Protein AF-A0A9D1M537-F1 (afdb_monomer)

Foldseek 3Di:
DDDDDDDDPDDPVPDPPPPQFDWDWADDPPAQKTWIDGPPPLFIFMDRNVVRHTLGDRAFNDWDDDPLAWIWGHDPQAIFIAGNNNDTLGPHFNDWDDDVQWIWTHHVQKIWIQGNVVSAIAMDRFPAWDQDPLRWIWTADPQFIFIAGNNRHTLGDRQFNDWDDPPWKIKTANALPQWDWDADPVVRDIDTARPWIFIAGSSNHTPDTDGRVRSCVVRVVPD

Nearest PDB structures (foldseek):
  3s94-assembly2_B  TM=2.790E-01  e=1.877E-04  Homo sapiens
  2j04-assembly2_C  TM=2.996E-01  e=5.774E-03  Saccharomyces cerevisiae
  8ffz-assembly1_F  TM=3.525E-01  e=4.186E-02  Saccharomyces cerevisiae S288C
  9jom-assembly1_A  TM=7.487E-01  e=1.873E+00  Wenyingzhuangia fucanilytica
  6u9e-assembly1_B  TM=2.487E-01  e=3.201E-01  Francisella tularensis subsp. novicida

Solvent-accessible surface area (backbone atoms only — not comparable to full-atom values): 12795 Å² total; per-residue (Å²): 137,83,87,83,90,79,86,75,101,66,84,88,81,76,68,86,66,78,82,62,74,52,77,47,76,50,70,46,86,99,59,58,38,22,42,34,29,45,61,92,65,70,28,32,17,31,27,33,69,81,84,66,45,78,35,40,68,67,71,19,65,42,75,48,79,44,98,89,50,34,34,40,37,26,48,99,79,24,32,26,33,25,41,75,82,40,48,72,78,38,69,68,16,75,42,73,46,85,54,94,65,31,33,42,37,34,48,88,73,33,41,33,39,38,31,63,88,78,71,25,68,34,71,48,71,48,87,36,80,45,76,46,97,87,67,32,35,41,34,25,46,98,76,14,28,25,28,25,41,67,76,53,48,78,36,36,67,60,66,17,57,40,70,42,78,75,90,69,35,36,44,36,21,46,33,86,78,46,67,44,78,46,75,39,84,89,80,74,43,81,45,61,26,51,50,62,29,37,34,20,40,87,77,38,49,79,73,44,75,49,52,29,73,57,45,46,62,62,66,68,70,71,119

InterPro domains:
  IPR032774 WG containing repeat [PF14903] (145-163)

Sequence (223 aa):
MKKFYFLALAALVLSLASCGPKVIEKKFEKTNFATVTVEGSGKYGVKDVVSGREILPQSFDNIGYYYSGFFTAKDNTGVQLFDEAGKCVIPAQEQISAKEGYFEFTKGDTKGFYFIKEKSTVSGVYNKFEIDAAGNISFVKDGKYGVLNKKGEIVIPGEYELILWDGKNYNAAKNKNDKRPYFDAKTKRFNWYLAEAAVFDADGKLVKKLTAPQAKKIFEAKK

pLDDT: mean 87.65, std 15.98, range [36.78, 98.62]

Organism: NCBI:txid2840917

Structure (mmCIF, N/CA/C/O backbone):
data_AF-A0A9D1M537-F1
#
_entry.id   AF-A0A9D1M537-F1
#
loop_
_atom_site.group_PDB
_atom_site.id
_atom_site.type_symbol
_atom_site.label_atom_id
_atom_site.label_alt_id
_atom_site.label_comp_id
_atom_site.label_asym_id
_atom_site.label_entity_id
_atom_site.label_seq_id
_atom_site.pdbx_PDB_ins_code
_atom_site.Cartn_x
_atom_site.Cartn_y
_atom_site.Cartn_z
_atom_site.occupancy
_atom_site.B_iso_or_equiv
_atom_site.auth_seq_id
_atom_site.auth_comp_id
_atom_site.auth_asym_id
_atom_site.auth_atom_id
_atom_site.pdbx_PDB_model_num
ATOM 1 N N . MET A 1 1 ? -46.963 7.992 83.127 1.00 37.56 1 MET A N 1
ATOM 2 C CA . MET A 1 1 ? -45.659 7.305 83.016 1.00 37.56 1 MET A CA 1
ATOM 3 C C . MET A 1 1 ? -45.407 6.950 81.557 1.00 37.56 1 MET A C 1
ATOM 5 O O . MET A 1 1 ? -46.307 6.430 80.923 1.00 37.56 1 MET A O 1
ATOM 9 N N . LYS A 1 2 ? -44.189 7.272 81.097 1.00 36.78 2 LY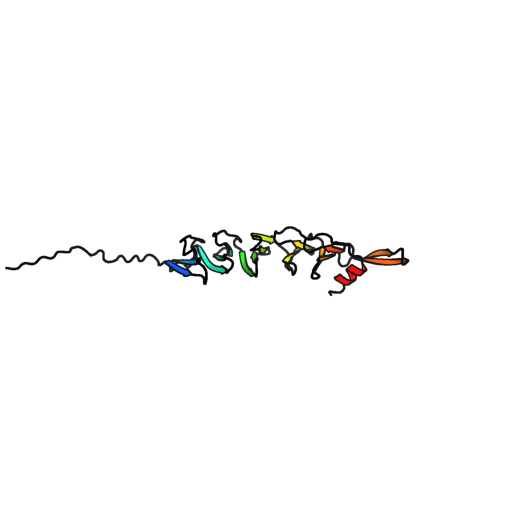S A N 1
ATOM 10 C CA . LYS A 1 2 ? -43.463 6.858 79.877 1.00 36.78 2 LYS A CA 1
ATOM 11 C C . LYS A 1 2 ? -44.047 7.169 78.480 1.00 36.78 2 LYS A C 1
ATOM 13 O O . LYS A 1 2 ? -44.850 6.441 77.918 1.00 36.78 2 LYS A O 1
ATOM 18 N N . LYS A 1 3 ? -43.480 8.254 77.929 1.00 40.50 3 LYS A N 1
ATOM 19 C CA . LYS A 1 3 ? -43.181 8.534 76.512 1.00 40.50 3 LYS A CA 1
ATOM 20 C C . LYS A 1 3 ? -42.476 7.343 75.833 1.00 40.50 3 LYS A C 1
ATOM 22 O O . LYS A 1 3 ? -41.749 6.642 76.527 1.00 40.50 3 LYS A O 1
ATOM 27 N N . PHE A 1 4 ? -42.579 7.208 74.508 1.00 39.66 4 PHE A N 1
ATOM 28 C CA . PHE A 1 4 ? -41.472 7.452 73.558 1.00 39.66 4 PHE A CA 1
ATOM 29 C C . PHE A 1 4 ? -41.922 7.217 72.100 1.00 39.66 4 PHE A C 1
ATOM 31 O O . PHE A 1 4 ? -42.535 6.207 71.778 1.00 39.66 4 PHE A O 1
ATOM 38 N N . TYR A 1 5 ? -41.614 8.198 71.248 1.00 43.06 5 TYR A N 1
ATOM 39 C CA . TYR A 1 5 ? -41.725 8.191 69.787 1.00 43.06 5 TYR A CA 1
ATOM 40 C C . TYR A 1 5 ? -40.613 7.344 69.149 1.00 43.06 5 TYR A C 1
ATOM 42 O O . TYR A 1 5 ? -39.483 7.432 69.612 1.00 43.06 5 TYR A O 1
ATOM 50 N N . PHE A 1 6 ? -40.918 6.667 68.039 1.00 38.59 6 PHE A N 1
ATOM 51 C CA . PHE A 1 6 ? -40.029 6.342 66.903 1.00 38.59 6 PHE A CA 1
ATOM 52 C C . PHE A 1 6 ? -40.991 6.067 65.727 1.00 38.59 6 PHE A C 1
ATOM 54 O O . PHE A 1 6 ? -41.726 5.090 65.770 1.00 38.59 6 PHE A O 1
ATOM 61 N N . LEU A 1 7 ? -41.282 6.963 64.776 1.00 38.84 7 LEU A N 1
ATOM 62 C CA . LEU A 1 7 ? -40.412 7.685 63.840 1.00 38.84 7 LEU A CA 1
ATOM 63 C C . LEU A 1 7 ? -39.457 6.738 63.097 1.00 38.84 7 LEU A C 1
ATOM 65 O O . LEU A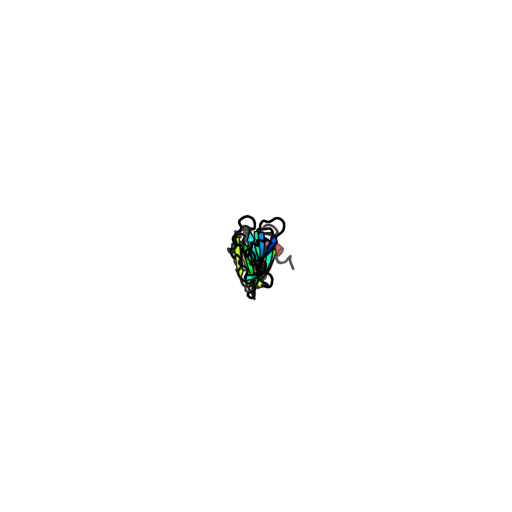 1 7 ? -38.626 6.084 63.714 1.00 38.84 7 LEU A O 1
ATOM 69 N N . ALA A 1 8 ? -39.596 6.750 61.767 1.00 39.69 8 ALA A N 1
ATOM 70 C CA . ALA A 1 8 ? -38.791 6.073 60.749 1.00 39.69 8 ALA A CA 1
ATOM 71 C C . ALA A 1 8 ? -39.113 4.590 60.461 1.00 39.69 8 ALA A C 1
ATOM 73 O O . ALA A 1 8 ? -38.330 3.695 60.749 1.00 39.69 8 ALA A O 1
ATOM 74 N N . LEU A 1 9 ? -40.200 4.355 59.714 1.00 37.34 9 LEU A N 1
ATOM 75 C CA . LEU A 1 9 ? -40.173 3.348 58.642 1.00 37.34 9 LEU A CA 1
ATOM 76 C C . LEU A 1 9 ? -39.856 4.054 57.309 1.00 37.34 9 LEU A C 1
ATOM 78 O O . LEU A 1 9 ? -40.595 3.986 56.334 1.00 37.34 9 LEU A O 1
ATOM 82 N N . ALA A 1 10 ? -38.772 4.824 57.312 1.00 48.94 10 ALA A N 1
ATOM 83 C CA . ALA A 1 10 ? -38.107 5.319 56.120 1.00 48.94 10 ALA A CA 1
ATOM 84 C C . ALA A 1 10 ? -36.690 4.745 56.161 1.00 48.94 10 ALA A C 1
ATOM 86 O O . ALA A 1 10 ? -36.055 4.785 57.210 1.00 48.94 10 ALA A O 1
ATOM 87 N N . ALA A 1 11 ? -36.224 4.240 55.019 1.00 44.78 11 ALA A N 1
ATOM 88 C CA . ALA A 1 11 ? -34.909 3.639 54.789 1.00 44.78 11 ALA A CA 1
ATOM 89 C C . ALA A 1 11 ? -34.757 2.142 55.130 1.00 44.78 11 ALA A C 1
ATOM 91 O O . ALA A 1 11 ? -33.911 1.740 55.919 1.00 44.78 11 ALA A O 1
ATOM 92 N N . LEU A 1 12 ? -35.470 1.292 54.386 1.00 42.72 12 LEU A N 1
ATOM 93 C CA . LEU A 1 12 ? -34.850 0.065 53.870 1.00 42.72 12 LEU A CA 1
ATOM 94 C C . LEU A 1 12 ? -35.028 -0.019 52.348 1.00 42.72 12 LEU A C 1
ATOM 96 O O . LEU A 1 12 ? -35.508 -0.998 51.796 1.00 42.72 12 LEU A O 1
ATOM 100 N N . VAL A 1 13 ? -34.624 1.052 51.668 1.00 46.22 13 VAL A N 1
ATOM 101 C CA . VAL A 1 13 ? -34.114 0.970 50.293 1.00 46.22 13 VAL A CA 1
ATOM 102 C C . VAL A 1 13 ? -32.613 1.239 50.392 1.00 46.22 13 VAL A C 1
ATOM 104 O O . VAL A 1 13 ? -32.100 2.254 49.934 1.00 46.22 13 VAL A O 1
ATOM 107 N N . LEU A 1 14 ? -31.911 0.378 51.130 1.00 43.75 14 LEU A N 1
ATOM 108 C CA . LEU A 1 14 ? -30.455 0.385 51.194 1.00 43.75 14 LEU A CA 1
ATOM 109 C C . LEU A 1 14 ? -29.947 -0.525 50.083 1.00 43.75 14 LEU A C 1
ATOM 111 O O . LEU A 1 14 ? -29.974 -1.747 50.177 1.00 43.75 14 LEU A O 1
ATOM 115 N N . SER A 1 15 ? -29.547 0.146 49.006 1.00 48.97 15 SER A N 1
ATOM 116 C CA . SER A 1 15 ? -28.640 -0.327 47.971 1.00 48.97 15 SER A CA 1
ATOM 117 C C . SER A 1 15 ? -28.965 -1.697 47.366 1.00 48.97 15 SER A C 1
ATOM 119 O O . SER A 1 15 ? -28.256 -2.677 47.591 1.00 48.97 15 SER A O 1
ATOM 121 N N . LEU A 1 16 ? -29.874 -1.707 46.390 1.00 46.00 16 LEU A N 1
ATOM 122 C CA . LEU A 1 16 ? -29.490 -2.354 45.136 1.00 46.00 16 LEU A CA 1
ATOM 123 C C . LEU A 1 16 ? -28.361 -1.494 44.563 1.00 46.00 16 LEU A C 1
ATOM 125 O O . LEU A 1 16 ? -28.582 -0.611 43.737 1.00 46.00 16 LEU A O 1
ATOM 129 N N . ALA A 1 17 ? -27.147 -1.682 45.091 1.00 54.81 17 ALA A N 1
ATOM 130 C CA . ALA A 1 17 ? -25.956 -1.296 44.366 1.00 54.81 17 ALA A CA 1
ATOM 131 C C . ALA A 1 17 ? -26.140 -1.936 42.997 1.00 54.81 17 ALA A C 1
ATOM 133 O O . ALA A 1 17 ? -26.326 -3.149 42.910 1.00 54.81 17 ALA A O 1
ATOM 134 N N . SER A 1 18 ? -26.235 -1.098 41.971 1.00 56.56 18 SER A N 1
ATOM 135 C CA . SER A 1 18 ? -26.342 -1.506 40.582 1.00 56.56 18 SER A CA 1
ATOM 136 C C . SER A 1 18 ? -25.201 -2.486 40.289 1.00 56.56 18 SER A C 1
ATOM 138 O O . SER A 1 18 ? -24.122 -2.074 39.876 1.00 56.56 18 SER A O 1
ATOM 140 N N . CYS A 1 19 ? -25.433 -3.785 40.495 1.00 61.97 19 CYS A N 1
ATOM 141 C CA . CYS A 1 19 ? -24.567 -4.884 40.067 1.00 61.97 19 CYS A CA 1
ATOM 142 C C . CYS A 1 19 ? -24.721 -5.112 38.556 1.00 61.97 19 CYS A C 1
ATOM 144 O O . CYS A 1 19 ? -24.633 -6.235 38.069 1.00 61.97 19 CYS A O 1
ATOM 146 N N . GLY A 1 20 ? -24.997 -4.038 37.810 1.00 71.12 20 GLY A N 1
ATOM 147 C CA . GLY A 1 20 ? -24.803 -4.031 36.377 1.00 71.12 20 GLY A CA 1
ATOM 148 C C . GLY A 1 20 ? -23.309 -4.181 36.092 1.00 71.12 20 GLY A C 1
ATOM 149 O O . GLY A 1 20 ? -22.485 -3.680 36.864 1.00 71.12 20 GLY A O 1
ATOM 150 N N . PRO A 1 21 ? -22.943 -4.889 35.018 1.00 79.88 21 PRO A N 1
ATOM 151 C CA . PRO A 1 21 ? -21.546 -5.108 34.696 1.00 79.88 21 PRO A CA 1
ATOM 152 C C . PRO A 1 21 ? -20.841 -3.764 34.463 1.00 79.88 21 PRO A C 1
ATOM 154 O O . PRO A 1 21 ? -21.376 -2.854 33.823 1.00 79.88 21 PRO A O 1
ATOM 157 N N . LYS A 1 22 ? -19.645 -3.622 35.039 1.00 91.31 22 LYS A N 1
ATOM 158 C CA . LYS A 1 22 ? -18.889 -2.369 35.044 1.00 91.31 22 LYS A CA 1
ATOM 159 C C . LYS A 1 22 ? -18.357 -2.056 33.647 1.00 91.31 22 LYS A C 1
ATOM 161 O O . LYS A 1 22 ? -17.750 -2.909 33.005 1.00 91.31 22 LYS A O 1
ATOM 166 N N . VAL A 1 23 ? -18.519 -0.812 33.200 1.00 92.88 23 VAL A N 1
ATOM 167 C CA . VAL A 1 23 ? -17.846 -0.313 31.992 1.00 92.88 23 VAL A CA 1
ATOM 168 C C . VAL A 1 23 ? -16.428 0.120 32.355 1.00 92.88 23 VAL A C 1
ATOM 170 O O . VAL A 1 23 ? -16.214 0.870 33.309 1.00 92.88 23 VAL A O 1
ATOM 173 N N . ILE A 1 24 ? -15.454 -0.373 31.600 1.00 95.25 24 ILE A N 1
ATOM 174 C CA . ILE A 1 24 ? -14.034 -0.078 31.747 1.00 95.25 24 ILE A CA 1
ATOM 175 C C . ILE A 1 24 ? -13.590 0.721 30.527 1.00 95.25 24 ILE A C 1
ATOM 177 O O . ILE A 1 24 ? -13.835 0.334 29.384 1.00 95.25 24 ILE A O 1
ATOM 181 N N . GLU A 1 25 ? -12.898 1.827 30.782 1.00 95.88 25 GLU A N 1
ATOM 182 C CA . GLU A 1 25 ? -12.372 2.713 29.752 1.00 95.88 25 GLU A CA 1
ATOM 183 C C . GLU A 1 25 ? -10.860 2.817 29.886 1.00 95.88 25 GLU A C 1
ATOM 185 O O . GLU A 1 25 ? -10.339 3.131 30.959 1.00 95.88 25 GLU A O 1
ATOM 190 N N . LYS A 1 26 ? -10.143 2.571 28.788 1.00 96.12 26 LYS A N 1
ATOM 191 C CA . LYS A 1 26 ? -8.686 2.717 28.745 1.00 96.12 26 LYS A CA 1
ATOM 192 C C . LYS A 1 26 ? -8.294 3.631 27.598 1.00 96.12 26 LYS A C 1
ATOM 194 O O . LYS A 1 26 ? -8.423 3.272 26.427 1.00 96.12 26 LYS A O 1
ATOM 199 N N . LYS A 1 27 ? -7.819 4.817 27.971 1.00 96.19 27 LYS A N 1
ATOM 200 C CA . LYS A 1 27 ? -7.407 5.888 27.066 1.00 96.19 27 LYS A CA 1
ATOM 201 C C . LYS A 1 27 ? -6.135 5.514 26.303 1.00 96.19 27 LYS A C 1
ATOM 203 O O . LYS A 1 27 ? -5.190 4.997 26.900 1.00 96.19 27 LYS A O 1
ATOM 208 N N . PHE A 1 28 ? -6.102 5.806 25.006 1.00 94.75 28 PHE A N 1
ATOM 209 C CA . PHE A 1 28 ? -4.875 5.744 24.216 1.00 94.75 28 PHE A CA 1
ATOM 210 C C . PHE A 1 28 ? -4.008 6.970 24.515 1.00 94.75 28 PHE A C 1
ATOM 212 O O . PHE A 1 28 ? -4.508 8.099 24.586 1.00 94.75 28 PHE A O 1
ATOM 219 N N . GLU A 1 29 ? -2.705 6.755 24.694 1.00 92.31 29 GLU A N 1
ATOM 220 C CA . GLU A 1 29 ? -1.766 7.819 25.046 1.00 92.31 29 GLU A CA 1
ATOM 221 C C . GLU A 1 29 ? -1.826 8.985 24.055 1.00 92.31 29 GLU A C 1
ATOM 223 O O . GLU A 1 29 ? -1.818 8.785 22.844 1.00 92.31 29 GLU A O 1
ATOM 228 N N . LYS A 1 30 ? -1.852 10.216 24.582 1.00 90.75 30 LYS A N 1
ATOM 229 C CA . LYS A 1 30 ? -1.822 11.466 23.797 1.00 90.75 30 LYS A CA 1
ATOM 230 C C . LYS A 1 30 ? -2.979 11.638 22.793 1.00 90.75 30 LYS A C 1
ATOM 232 O O . LYS A 1 30 ? -2.835 12.376 21.826 1.00 90.75 30 LYS A O 1
ATOM 237 N N . THR A 1 31 ? -4.134 11.014 23.030 1.00 93.50 31 THR A N 1
ATOM 238 C CA . THR A 1 31 ? -5.350 11.201 22.210 1.00 93.50 31 THR A CA 1
ATOM 239 C C . THR A 1 31 ? -6.572 11.519 23.068 1.00 93.50 31 THR A C 1
ATOM 241 O O . THR A 1 31 ? -6.474 11.515 24.291 1.00 93.50 31 THR A O 1
ATOM 244 N N . ASN A 1 32 ? -7.736 11.736 22.450 1.00 94.81 32 ASN A N 1
ATOM 245 C CA . ASN A 1 32 ? -9.035 11.735 23.137 1.00 94.81 32 ASN A CA 1
ATOM 246 C C . ASN A 1 32 ? -9.762 10.386 23.036 1.00 94.81 32 ASN A C 1
ATOM 248 O O . ASN A 1 32 ? -10.878 10.248 23.526 1.00 94.81 32 ASN A O 1
ATOM 252 N N . PHE A 1 33 ? -9.150 9.378 22.424 1.00 96.88 33 PHE A N 1
ATOM 253 C CA . PHE A 1 33 ? -9.791 8.092 22.205 1.00 96.88 33 PHE A CA 1
ATOM 254 C C . PHE A 1 33 ? -9.521 7.139 23.366 1.00 96.88 33 PHE A C 1
ATOM 256 O O . PHE A 1 33 ? -8.432 7.120 23.949 1.00 96.88 33 PHE A O 1
ATOM 263 N N . ALA A 1 34 ? -10.509 6.315 23.688 1.00 97.12 34 ALA A N 1
ATOM 264 C CA . ALA A 1 34 ? -10.366 5.223 24.637 1.00 97.12 34 ALA A CA 1
ATOM 265 C C . ALA A 1 34 ? -11.015 3.958 24.092 1.00 97.12 34 ALA A C 1
ATOM 267 O O . ALA A 1 34 ? -12.076 4.014 23.467 1.00 97.12 34 ALA A O 1
ATOM 268 N N . THR A 1 35 ? -10.398 2.815 24.387 1.00 97.44 35 THR A N 1
ATOM 269 C CA . THR A 1 35 ? -11.120 1.542 24.333 1.00 97.44 35 THR A CA 1
ATOM 270 C C . THR A 1 35 ? -12.198 1.531 25.411 1.00 97.44 35 THR A C 1
ATOM 272 O O . THR A 1 35 ? -11.967 2.015 26.522 1.00 97.44 35 THR A O 1
ATOM 275 N N . VAL A 1 36 ? -13.359 0.979 25.075 1.00 97.12 36 VAL A N 1
ATOM 276 C CA . VAL A 1 36 ? -14.494 0.770 25.979 1.00 97.12 36 VAL A CA 1
ATOM 277 C C . VAL A 1 36 ? -14.796 -0.718 26.003 1.00 97.12 36 VAL A C 1
ATOM 279 O O . VAL A 1 36 ? -14.872 -1.339 24.944 1.00 97.12 36 VAL A O 1
ATOM 282 N N . THR A 1 37 ? -14.956 -1.295 27.187 1.00 96.50 37 THR A N 1
ATOM 283 C CA . THR A 1 37 ? -15.363 -2.693 27.347 1.00 96.50 37 THR A CA 1
ATOM 284 C C . THR A 1 37 ? -16.275 -2.842 28.554 1.00 96.50 37 THR A C 1
ATOM 286 O O . THR A 1 37 ? -16.106 -2.152 29.560 1.00 96.50 37 THR A O 1
ATOM 289 N N . VAL A 1 38 ? -17.235 -3.755 28.472 1.00 94.75 38 VAL A N 1
ATOM 290 C CA . VAL A 1 38 ? -18.003 -4.212 29.631 1.00 94.75 38 VAL A CA 1
ATOM 291 C C . VAL A 1 38 ? -17.240 -5.360 30.288 1.00 94.75 38 VAL A C 1
ATOM 293 O O . VAL A 1 38 ? -16.843 -6.312 29.611 1.00 94.75 38 VAL A O 1
ATOM 296 N N . GLU A 1 39 ? -17.037 -5.281 31.601 1.00 91.56 39 GLU A N 1
ATOM 297 C CA . GLU A 1 39 ? -16.369 -6.314 32.391 1.00 91.56 39 GLU A CA 1
ATOM 298 C C . GLU A 1 39 ? -16.970 -7.702 32.113 1.00 91.56 39 GLU A C 1
ATOM 300 O O . GLU A 1 39 ? -18.184 -7.894 32.153 1.00 91.56 39 GLU A O 1
ATOM 305 N N . GLY A 1 40 ? -16.110 -8.666 31.771 1.00 90.06 40 GLY A N 1
ATOM 306 C CA . GLY A 1 40 ? -16.508 -10.036 31.435 1.00 90.06 40 GLY A CA 1
ATOM 307 C C . GLY A 1 40 ? -17.035 -10.252 30.008 1.00 90.06 40 GLY A C 1
ATOM 308 O O . GLY A 1 40 ? -17.196 -11.402 29.613 1.00 90.06 40 GLY A O 1
ATOM 309 N N . SER A 1 41 ? -17.255 -9.202 29.206 1.00 93.56 41 SER A N 1
ATOM 310 C CA . SER A 1 41 ? -17.762 -9.359 27.828 1.00 93.56 41 SER A CA 1
ATOM 311 C C . SER A 1 41 ? -16.736 -9.952 26.858 1.00 93.56 41 SER A C 1
ATOM 313 O O . SER A 1 41 ? -17.111 -10.602 25.885 1.00 93.56 41 SER A O 1
ATOM 315 N N . GLY A 1 42 ? -15.445 -9.681 27.085 1.00 93.56 42 GLY A N 1
ATOM 316 C CA . GLY A 1 42 ? -14.375 -9.987 26.131 1.00 93.56 42 GLY A CA 1
ATOM 317 C C . GLY A 1 42 ? -14.443 -9.172 24.834 1.00 93.56 42 GLY A C 1
ATOM 318 O O . GLY A 1 42 ? -13.705 -9.471 23.900 1.00 93.56 42 GLY A O 1
ATOM 319 N N . LYS A 1 43 ? -15.319 -8.160 24.762 1.00 97.69 43 LYS A N 1
ATOM 320 C CA . LYS A 1 43 ? -15.519 -7.317 23.582 1.00 97.69 43 LYS A CA 1
ATOM 321 C C . LYS A 1 43 ? -15.136 -5.873 23.868 1.00 97.69 43 LYS A C 1
ATOM 323 O O . LYS A 1 43 ? -15.339 -5.357 24.966 1.00 97.69 43 LYS A O 1
ATOM 328 N N . TYR A 1 44 ? -14.602 -5.222 22.850 1.00 98.25 44 TYR A N 1
ATOM 329 C CA . TYR A 1 44 ? -14.075 -3.872 22.896 1.00 98.25 44 TYR A CA 1
ATOM 330 C C . TYR A 1 44 ? -14.714 -3.027 21.800 1.00 98.25 44 TYR A C 1
ATOM 332 O O . TYR A 1 44 ? -14.994 -3.510 20.701 1.00 98.25 44 TYR A O 1
ATOM 340 N N . GLY A 1 45 ? -14.934 -1.758 22.126 1.00 98.19 45 GLY A N 1
ATOM 341 C CA . GLY A 1 45 ? -15.282 -0.678 21.210 1.00 98.19 45 GLY A CA 1
ATOM 342 C C . GLY A 1 45 ? -14.350 0.511 21.424 1.00 98.19 45 GLY A C 1
ATOM 343 O O . GLY A 1 45 ? -13.435 0.458 22.252 1.00 98.19 45 GLY A O 1
ATOM 344 N N . VAL A 1 46 ? -14.581 1.599 20.699 1.00 98.44 46 VAL A N 1
ATOM 345 C CA . VAL A 1 46 ? -13.832 2.854 20.843 1.00 98.44 46 VAL A CA 1
ATOM 346 C C . VAL A 1 46 ? -14.808 3.997 20.988 1.00 98.44 46 VAL A C 1
ATOM 348 O O . VAL A 1 46 ? -15.795 4.065 20.260 1.00 98.44 46 VAL A O 1
ATOM 351 N N . LYS A 1 47 ? -14.494 4.937 21.874 1.00 97.81 47 LYS A N 1
ATOM 352 C CA . LYS A 1 47 ? -15.178 6.227 21.941 1.00 97.81 47 LYS A CA 1
ATOM 353 C C . LYS A 1 47 ? -14.183 7.379 21.974 1.00 97.81 47 LYS A C 1
ATOM 355 O O . LYS A 1 47 ? -13.041 7.215 22.407 1.00 97.81 47 LYS A O 1
ATOM 360 N N . ASP A 1 48 ? -14.647 8.551 21.574 1.00 97.06 48 ASP A N 1
ATOM 361 C CA . ASP A 1 48 ? -14.030 9.821 21.937 1.00 97.06 48 ASP A CA 1
ATOM 362 C C . ASP A 1 48 ? -14.533 10.222 23.332 1.00 97.06 48 ASP A C 1
ATOM 364 O O . ASP A 1 48 ? -15.730 10.406 23.548 1.00 97.06 48 ASP A O 1
ATOM 368 N N . VAL A 1 49 ? -13.622 10.323 24.301 1.00 96.00 49 VAL A N 1
ATOM 369 C CA . VAL A 1 49 ? -13.969 10.592 25.706 1.00 96.00 49 VAL A CA 1
ATOM 370 C C . VAL A 1 49 ? -14.322 12.053 25.973 1.00 96.00 49 VAL A C 1
ATOM 372 O O . VAL A 1 49 ? -14.892 12.341 27.021 1.00 96.00 49 VAL A O 1
ATOM 375 N N . VAL A 1 50 ? -13.980 12.973 25.065 1.00 95.00 50 VAL A N 1
ATOM 376 C CA . VAL A 1 50 ? -14.307 14.398 25.209 1.00 95.00 50 VAL A CA 1
ATOM 377 C C . VAL A 1 50 ? -15.713 14.665 24.691 1.00 95.00 50 VAL A C 1
ATOM 379 O O . VAL A 1 50 ? -16.512 15.284 25.387 1.00 95.00 50 VAL A O 1
ATOM 382 N N . SER A 1 51 ? -16.030 14.182 23.487 1.00 95.94 51 SER A N 1
ATOM 383 C CA . SER A 1 51 ? -17.371 14.350 22.910 1.00 95.94 51 SER A CA 1
ATOM 384 C C . SER A 1 51 ? -18.385 13.319 23.413 1.00 95.94 51 SER A C 1
ATOM 386 O O . SER A 1 51 ? -19.587 13.523 23.270 1.00 95.94 51 SER A O 1
ATOM 388 N N . GLY A 1 52 ? -17.918 12.197 23.968 1.00 94.38 52 GLY A N 1
ATOM 389 C CA . GLY A 1 52 ? -18.754 11.048 24.322 1.00 94.38 52 GLY A CA 1
ATOM 390 C C . GLY A 1 52 ? -19.205 10.218 23.116 1.00 94.38 52 GLY A C 1
ATOM 391 O O . GLY A 1 52 ? -19.959 9.262 23.290 1.00 94.38 52 GLY A O 1
ATOM 392 N N . ARG A 1 53 ? -18.762 10.558 21.898 1.00 96.94 53 ARG A N 1
ATOM 393 C CA . ARG A 1 53 ? -19.168 9.881 20.662 1.00 96.94 53 ARG A CA 1
ATOM 394 C C . ARG A 1 53 ? -18.608 8.462 20.601 1.00 96.94 53 ARG A C 1
ATOM 396 O O . ARG A 1 53 ? -17.397 8.267 20.708 1.00 96.94 53 ARG A O 1
ATOM 403 N N . GLU A 1 54 ? -19.474 7.487 20.341 1.00 97.50 54 GLU A N 1
ATOM 404 C CA . GLU A 1 54 ? -19.054 6.139 19.953 1.00 97.50 54 GLU A CA 1
ATOM 405 C C . GLU A 1 54 ? -18.407 6.177 18.558 1.00 97.50 54 GLU A C 1
ATOM 407 O O . GLU A 1 54 ? -18.979 6.708 17.604 1.00 97.50 54 GLU A O 1
ATOM 412 N N . ILE A 1 55 ? -17.185 5.653 18.458 1.00 98.25 55 ILE A N 1
ATOM 413 C CA . ILE A 1 55 ? -16.426 5.523 17.207 1.00 98.25 55 ILE A CA 1
ATOM 414 C C . ILE A 1 55 ? -16.591 4.114 16.649 1.00 98.25 55 ILE A C 1
ATOM 416 O O . ILE A 1 55 ? -16.885 3.952 15.470 1.00 98.25 55 ILE A O 1
ATOM 420 N N . LEU A 1 56 ? -16.399 3.106 17.504 1.00 98.38 56 LEU A N 1
ATOM 421 C CA . LEU A 1 56 ? -16.578 1.696 17.179 1.00 98.38 56 LEU A CA 1
ATOM 422 C C . LEU A 1 56 ? -17.444 1.036 18.257 1.00 98.38 56 LEU A C 1
ATOM 424 O O . LEU A 1 56 ? -17.163 1.237 19.444 1.00 98.38 56 LEU A O 1
ATOM 428 N N . PRO A 1 57 ? -18.434 0.214 17.875 1.00 97.12 57 PRO A N 1
ATOM 429 C CA . PRO A 1 57 ? -19.258 -0.509 18.832 1.00 97.12 57 PRO A CA 1
ATOM 430 C C . PRO A 1 57 ? -18.438 -1.566 19.579 1.00 97.12 57 PRO A C 1
ATOM 432 O O . PRO A 1 57 ? -17.394 -2.026 19.109 1.00 97.12 57 PRO A O 1
ATOM 435 N N . GLN A 1 58 ? -18.934 -1.987 20.743 1.00 96.12 58 GLN A N 1
ATOM 436 C CA . GLN A 1 58 ? -18.319 -3.031 21.570 1.00 96.12 58 GLN A CA 1
ATOM 437 C C . GLN A 1 58 ? -18.539 -4.431 20.980 1.00 96.12 58 GLN A C 1
ATOM 439 O O . GLN A 1 58 ? -19.311 -5.234 21.501 1.00 96.12 58 GLN A O 1
ATOM 444 N N . SER A 1 59 ? -17.890 -4.718 19.854 1.00 97.00 59 SER A N 1
ATOM 445 C CA . SER A 1 59 ? -18.097 -5.951 19.079 1.00 97.00 59 SER A CA 1
ATOM 446 C C . SER A 1 59 ? -16.801 -6.681 18.719 1.00 97.00 59 SER A C 1
ATOM 448 O O . SER A 1 59 ? -16.853 -7.817 18.246 1.00 97.00 59 SER A O 1
ATOM 450 N N . PHE A 1 60 ? -15.644 -6.076 18.995 1.00 98.31 60 PHE A N 1
ATOM 451 C CA . PHE A 1 60 ? -14.338 -6.581 18.572 1.00 98.31 60 PHE A CA 1
ATOM 452 C C . PHE A 1 60 ? -13.597 -7.280 19.709 1.00 98.31 60 PHE A C 1
ATOM 454 O O . PHE A 1 60 ? -13.677 -6.866 20.859 1.00 98.31 60 PHE A O 1
ATOM 461 N N . ASP A 1 61 ? -12.841 -8.324 19.393 1.00 98.00 61 ASP A N 1
ATOM 462 C CA . ASP A 1 61 ? -12.024 -9.075 20.353 1.00 98.00 61 ASP A CA 1
ATOM 463 C C . ASP A 1 61 ? -10.750 -8.317 20.749 1.00 98.00 61 ASP A C 1
ATOM 465 O O . ASP A 1 61 ? -10.197 -8.511 21.830 1.00 98.00 61 ASP A O 1
ATOM 469 N N . ASN A 1 62 ? -10.249 -7.457 19.861 1.00 97.31 62 ASN A N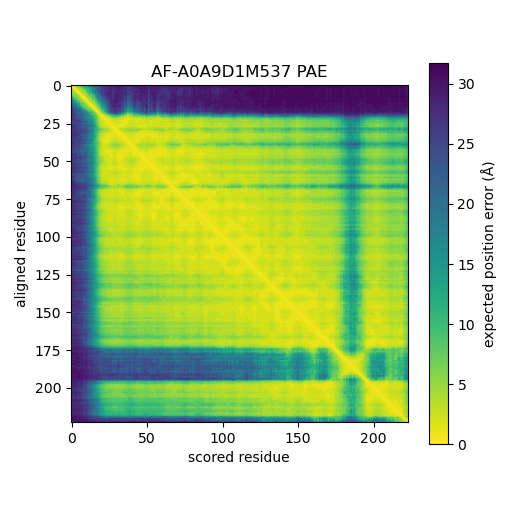 1
ATOM 470 C CA . ASN A 1 62 ? -9.056 -6.657 20.105 1.00 97.31 62 ASN A CA 1
ATOM 471 C C . ASN A 1 62 ? -9.118 -5.341 19.330 1.00 97.31 62 ASN A C 1
ATOM 473 O O . ASN A 1 62 ? -9.606 -5.318 18.200 1.00 97.31 62 ASN A O 1
ATOM 477 N N . ILE A 1 63 ? -8.587 -4.272 19.926 1.00 98.00 63 ILE A N 1
ATOM 478 C CA . ILE A 1 63 ? -8.453 -2.966 19.282 1.00 98.00 63 ILE A CA 1
ATOM 479 C C . ILE A 1 63 ? -7.037 -2.432 19.488 1.00 98.00 63 ILE A C 1
ATOM 481 O O . ILE A 1 63 ? -6.564 -2.315 20.620 1.00 98.00 63 ILE A O 1
ATOM 485 N N . GLY A 1 64 ? -6.386 -2.069 18.386 1.00 96.19 64 GLY A N 1
ATOM 486 C CA . GLY A 1 64 ? -5.142 -1.312 18.357 1.00 96.19 64 GLY A CA 1
ATOM 487 C C . GLY A 1 64 ? -5.382 0.113 17.868 1.00 96.19 64 GLY A C 1
ATOM 488 O O . GLY A 1 64 ? -6.320 0.375 17.118 1.00 96.19 64 GLY A O 1
ATOM 489 N N . TYR A 1 65 ? -4.518 1.037 18.276 1.00 95.75 65 TYR A N 1
ATOM 490 C CA . TYR A 1 65 ? -4.535 2.419 17.804 1.00 95.75 65 TYR A CA 1
ATOM 491 C C . TYR A 1 65 ? -3.207 2.777 17.146 1.00 95.75 65 TYR A C 1
ATOM 493 O O . TYR A 1 65 ? -2.136 2.474 17.674 1.00 95.75 65 TYR A O 1
ATOM 501 N N . TYR A 1 66 ? -3.290 3.450 16.006 1.00 92.69 66 TYR A N 1
ATOM 502 C CA . TYR A 1 66 ? -2.163 4.004 15.281 1.00 92.69 66 TYR A CA 1
ATOM 503 C C . TYR A 1 66 ? -2.227 5.530 15.353 1.00 92.69 66 TYR A C 1
ATOM 505 O O . TYR A 1 66 ? -3.251 6.122 15.017 1.00 92.69 66 TYR A O 1
ATOM 513 N N . TYR A 1 67 ? -1.121 6.166 15.757 1.00 83.50 67 TYR A N 1
ATOM 514 C CA . TYR A 1 67 ? -1.033 7.607 16.051 1.00 83.50 67 TYR A CA 1
ATOM 515 C C . TYR A 1 67 ? -1.453 8.542 14.909 1.00 83.50 67 TYR A C 1
ATOM 517 O O . TYR A 1 67 ? -1.632 9.733 15.141 1.00 83.50 67 TYR A O 1
ATOM 525 N N . SER A 1 68 ? -1.634 8.024 13.696 1.00 84.75 68 SER A N 1
ATOM 526 C CA . SER A 1 68 ? -2.199 8.759 12.563 1.00 84.75 68 SER A CA 1
ATOM 527 C C . SER A 1 68 ? -3.733 8.750 12.511 1.00 84.75 68 SER A C 1
ATOM 529 O O . SER A 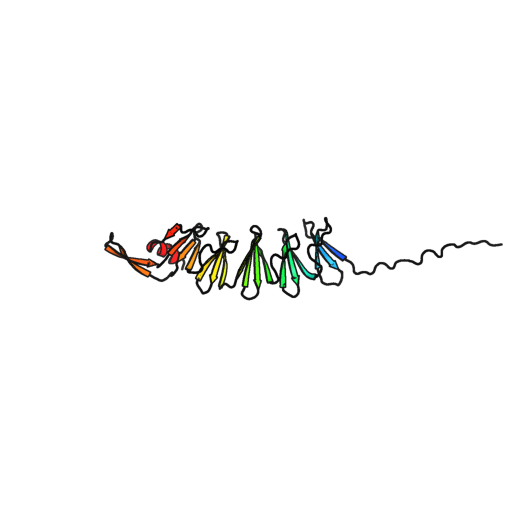1 68 ? -4.283 9.034 11.450 1.00 84.75 68 SER A O 1
ATOM 531 N N . GLY A 1 69 ? -4.417 8.401 13.605 1.00 92.81 69 GLY A N 1
ATOM 532 C CA . GLY A 1 69 ? -5.878 8.447 13.682 1.00 92.81 69 GLY A CA 1
ATOM 533 C C . GLY A 1 69 ? -6.577 7.221 13.099 1.00 92.81 69 GLY A C 1
ATOM 534 O O . GLY A 1 69 ? -7.642 7.326 12.494 1.00 92.81 69 GLY A O 1
ATOM 535 N N . PHE A 1 70 ? -5.967 6.043 13.230 1.00 97.31 70 PHE A N 1
ATOM 536 C CA . PHE A 1 70 ? -6.571 4.802 12.746 1.00 97.31 70 PHE A CA 1
ATOM 537 C C . PHE A 1 70 ? -6.658 3.762 13.850 1.00 97.31 70 PHE A C 1
ATOM 539 O O . PHE A 1 70 ? -5.761 3.646 14.687 1.00 97.31 70 PHE A O 1
ATOM 546 N N . PHE A 1 71 ? -7.716 2.963 13.804 1.00 97.94 71 PHE A N 1
ATOM 547 C CA . PHE A 1 71 ? -7.916 1.830 14.692 1.00 97.94 71 PHE A CA 1
ATOM 548 C C . PHE A 1 71 ? -7.832 0.540 13.896 1.00 97.94 71 PHE A C 1
ATOM 550 O O . PHE A 1 71 ? -8.534 0.381 12.897 1.00 97.94 71 PHE A O 1
ATOM 557 N N . THR A 1 72 ? -7.011 -0.400 14.354 1.00 98.12 72 THR A N 1
ATOM 558 C CA . THR A 1 72 ? -7.178 -1.794 13.949 1.00 98.12 72 THR A CA 1
ATOM 559 C C . THR A 1 72 ? -8.182 -2.437 14.891 1.00 98.12 72 THR A C 1
ATOM 561 O O . THR A 1 72 ? -8.080 -2.268 16.103 1.00 98.12 72 THR A O 1
ATOM 564 N N . ALA A 1 73 ? -9.152 -3.169 14.358 1.00 98.31 73 ALA A N 1
ATOM 565 C CA . ALA A 1 73 ? -10.107 -3.911 15.171 1.00 98.31 73 ALA A CA 1
ATOM 566 C C . ALA A 1 73 ? -10.215 -5.344 14.654 1.00 98.31 73 ALA A C 1
ATOM 568 O O . ALA A 1 73 ? -10.338 -5.565 13.449 1.00 98.31 73 ALA A O 1
ATOM 569 N N . LYS A 1 74 ? -10.106 -6.320 15.553 1.00 98.38 74 LYS A N 1
ATOM 570 C CA . LYS A 1 74 ? -10.128 -7.744 15.214 1.00 98.38 74 LYS A CA 1
ATOM 571 C C . LYS A 1 74 ? -11.408 -8.388 15.717 1.00 98.38 74 LYS A C 1
ATOM 573 O O . LYS A 1 74 ? -11.774 -8.187 16.870 1.00 98.38 74 LYS A O 1
ATOM 578 N N . ASP A 1 75 ? -12.035 -9.195 14.878 1.00 97.12 75 ASP A N 1
ATOM 579 C CA . ASP A 1 75 ? -13.118 -10.103 15.249 1.00 97.12 75 ASP A CA 1
ATOM 580 C C . ASP A 1 75 ? -12.849 -11.514 14.687 1.00 97.12 75 ASP A C 1
ATOM 582 O O . ASP A 1 75 ? -11.729 -11.840 14.274 1.00 97.12 75 ASP A O 1
ATOM 586 N N . ASN A 1 76 ? -13.875 -12.366 14.666 1.00 95.94 76 ASN A N 1
ATOM 587 C CA . ASN A 1 76 ? -13.793 -13.722 14.122 1.00 95.94 76 ASN A CA 1
ATOM 588 C C . ASN A 1 76 ? -13.620 -13.775 12.592 1.00 95.94 76 ASN A C 1
ATOM 590 O O . ASN A 1 76 ? -13.298 -14.838 12.063 1.00 95.94 76 ASN A O 1
ATOM 594 N N . THR A 1 77 ? -13.830 -12.665 11.882 1.00 96.56 77 THR A N 1
ATOM 595 C CA . THR A 1 77 ? -13.681 -12.569 10.423 1.00 96.56 77 THR A CA 1
ATOM 596 C C . THR A 1 77 ? -12.289 -12.103 9.999 1.00 96.56 77 THR A C 1
ATOM 598 O O . THR A 1 77 ? -11.888 -12.342 8.858 1.00 96.56 77 THR A O 1
ATOM 601 N N . GLY A 1 78 ? -11.543 -11.457 10.901 1.00 98.00 78 GLY A N 1
ATOM 602 C CA . GLY A 1 78 ? -10.187 -10.977 10.652 1.00 98.00 78 GLY A CA 1
ATOM 603 C C . GLY A 1 78 ? -9.889 -9.637 11.319 1.00 98.00 78 GLY A C 1
ATOM 604 O O . GLY A 1 78 ? -10.564 -9.216 12.257 1.00 98.00 78 GLY A O 1
ATOM 605 N N . VAL A 1 79 ? -8.846 -8.966 10.832 1.00 98.56 79 VAL A N 1
ATOM 606 C CA . VAL A 1 79 ? -8.440 -7.616 11.240 1.00 98.56 79 VAL A CA 1
ATOM 607 C C . VAL A 1 79 ? -8.989 -6.604 10.240 1.00 98.56 79 VAL A C 1
ATOM 609 O O . VAL A 1 79 ? -8.870 -6.781 9.030 1.00 98.56 79 VAL A O 1
ATOM 612 N N . GLN A 1 80 ? -9.585 -5.538 10.750 1.00 98.56 80 GLN A N 1
ATOM 613 C CA . GLN A 1 80 ? -10.174 -4.432 10.003 1.00 98.56 80 GLN A CA 1
ATOM 614 C C . GLN A 1 80 ? -9.456 -3.132 10.365 1.00 98.56 80 GLN A C 1
ATOM 616 O O . GLN A 1 80 ? -8.907 -3.017 11.463 1.00 98.56 80 GLN A O 1
ATOM 621 N N . LEU A 1 81 ? -9.474 -2.150 9.464 1.00 98.62 81 LEU A N 1
ATOM 622 C CA . LEU A 1 81 ? -8.950 -0.807 9.711 1.00 98.62 81 LEU A CA 1
ATOM 623 C C . LEU A 1 81 ? -10.080 0.217 9.642 1.00 98.62 81 LEU A C 1
ATOM 625 O O . LEU A 1 81 ? -10.813 0.271 8.652 1.00 98.62 81 LEU A O 1
ATOM 629 N N . PHE A 1 82 ? -10.169 1.060 10.663 1.00 98.56 82 PHE A N 1
ATOM 630 C CA . PHE A 1 82 ? -11.139 2.142 10.776 1.00 98.56 82 PHE A CA 1
ATOM 631 C C . PHE A 1 82 ? -10.432 3.487 10.942 1.00 98.56 82 PHE A C 1
ATOM 633 O O . PHE A 1 82 ? -9.363 3.548 11.549 1.00 98.56 82 PHE A O 1
ATOM 640 N N . ASP A 1 83 ? -11.022 4.558 10.416 1.00 97.25 83 ASP A N 1
ATOM 641 C CA . ASP A 1 83 ? -10.573 5.931 10.679 1.00 97.25 83 ASP A CA 1
ATOM 642 C C . ASP A 1 83 ? -11.190 6.516 11.970 1.00 97.25 83 ASP A C 1
ATOM 644 O O . ASP A 1 83 ? -12.025 5.889 12.625 1.00 97.25 83 ASP A O 1
ATOM 648 N N . GLU A 1 84 ? -10.803 7.743 12.337 1.00 95.94 84 GLU A N 1
ATOM 649 C CA . GLU A 1 84 ? -11.334 8.457 13.514 1.00 95.94 84 GLU A CA 1
ATOM 650 C C . GLU A 1 84 ? -12.839 8.746 13.454 1.00 95.94 84 GLU A C 1
ATOM 652 O O . GLU A 1 84 ? -13.472 9.006 14.482 1.00 95.94 84 GLU A O 1
ATOM 657 N N . ALA A 1 85 ? -13.445 8.714 12.267 1.00 95.88 85 ALA A N 1
ATOM 658 C CA . ALA A 1 85 ? -14.887 8.853 12.129 1.00 95.88 85 ALA A CA 1
ATOM 659 C C . ALA A 1 85 ? -15.619 7.539 12.447 1.00 95.88 85 ALA A C 1
ATOM 661 O O . ALA A 1 85 ? -16.828 7.586 12.664 1.00 95.88 85 ALA A O 1
ATOM 662 N N . GLY A 1 86 ? -14.904 6.412 12.538 1.00 97.38 86 GLY A N 1
ATOM 663 C CA . GLY A 1 86 ? -15.474 5.070 12.663 1.00 97.38 86 GLY A CA 1
ATOM 664 C C . GLY A 1 86 ? -15.770 4.429 11.306 1.00 97.38 86 GLY A C 1
ATOM 665 O O . GLY A 1 86 ? -16.420 3.386 11.235 1.00 97.38 86 GLY A O 1
ATOM 666 N N . LYS A 1 87 ? -15.310 5.028 10.201 1.00 97.81 87 LYS A N 1
ATOM 667 C CA . LYS A 1 87 ? -15.491 4.458 8.866 1.00 97.81 87 LYS A CA 1
ATOM 668 C C . LYS A 1 87 ? -14.490 3.327 8.666 1.00 97.81 87 LYS A C 1
ATOM 670 O O . LYS A 1 87 ? -13.284 3.529 8.784 1.00 97.81 87 LYS A O 1
ATOM 675 N N . CYS A 1 88 ? -14.987 2.155 8.283 1.00 98.00 88 CYS A N 1
ATOM 676 C CA . CYS A 1 88 ? -14.141 1.052 7.840 1.00 98.00 88 CYS A CA 1
ATOM 677 C C . CYS A 1 88 ? -13.460 1.426 6.512 1.00 98.00 88 CYS A C 1
ATOM 679 O O . CYS A 1 88 ? -14.132 1.615 5.495 1.00 98.00 88 CYS A O 1
ATOM 681 N N . VAL A 1 89 ? -12.134 1.567 6.526 1.00 98.19 89 VAL A N 1
ATOM 682 C CA . VAL A 1 89 ? -11.314 1.890 5.345 1.00 98.19 89 VAL A CA 1
ATOM 683 C C . VAL A 1 89 ? -10.618 0.657 4.765 1.00 98.19 89 VAL A C 1
ATOM 685 O O . VAL A 1 89 ? -10.355 0.618 3.564 1.00 98.19 89 VAL A O 1
ATOM 688 N N . ILE A 1 90 ? -10.383 -0.375 5.584 1.00 98.25 90 ILE A N 1
ATOM 689 C CA . ILE A 1 90 ? -9.980 -1.713 5.133 1.00 98.25 90 ILE A CA 1
ATOM 690 C C . ILE A 1 90 ? -10.910 -2.736 5.810 1.00 98.25 90 ILE A C 1
ATOM 692 O O . ILE A 1 90 ? -10.820 -2.907 7.029 1.00 98.25 90 ILE A O 1
ATOM 696 N N . PRO A 1 91 ? -11.793 -3.420 5.052 1.00 97.94 91 PRO A N 1
ATOM 697 C CA . PRO A 1 91 ? -12.638 -4.509 5.559 1.00 97.94 91 PRO A CA 1
ATOM 698 C C . PRO A 1 91 ? -11.816 -5.701 6.053 1.00 97.94 91 PRO A C 1
ATOM 700 O O . PRO A 1 91 ? -10.610 -5.717 5.869 1.00 97.94 91 PRO A O 1
ATOM 703 N N . ALA A 1 92 ? -12.454 -6.737 6.600 1.00 98.19 92 ALA A N 1
ATOM 704 C CA . ALA A 1 92 ? -11.759 -7.857 7.240 1.00 98.19 92 ALA A CA 1
ATOM 705 C C . ALA A 1 92 ? -10.698 -8.534 6.351 1.00 98.19 92 ALA A C 1
ATOM 707 O O . ALA A 1 92 ? -11.021 -9.113 5.304 1.00 98.19 92 ALA A O 1
ATOM 708 N N . GLN A 1 93 ? -9.449 -8.478 6.816 1.00 98.62 93 GLN A N 1
ATOM 709 C CA . GLN A 1 93 ? -8.250 -9.089 6.239 1.00 98.62 93 GLN A CA 1
ATOM 710 C C . GLN A 1 93 ? -7.636 -10.082 7.229 1.00 98.62 93 GLN A C 1
ATOM 712 O O . GLN A 1 93 ? -7.899 -10.028 8.429 1.00 98.62 93 GLN A O 1
ATOM 717 N N . GLU A 1 94 ? -6.776 -10.973 6.750 1.00 98.38 94 GLU A N 1
ATOM 718 C CA . GLU A 1 94 ? -6.028 -11.882 7.626 1.00 98.38 94 GLU A CA 1
ATOM 719 C C . GLU A 1 94 ? -4.973 -11.120 8.432 1.00 98.38 94 GLU A C 1
ATOM 721 O O . GLU A 1 94 ? -4.776 -11.382 9.620 1.00 98.38 94 GLU A O 1
ATOM 726 N N . GLN A 1 95 ? -4.316 -10.152 7.790 1.00 97.81 95 GLN A N 1
ATOM 727 C CA . GLN A 1 95 ? -3.311 -9.295 8.406 1.00 97.81 95 GLN A CA 1
ATOM 728 C C . GLN A 1 95 ? -3.452 -7.859 7.908 1.00 97.81 95 GLN A C 1
ATOM 730 O O . GLN A 1 95 ? -3.745 -7.620 6.737 1.00 97.81 95 GLN A O 1
ATOM 735 N N . ILE A 1 96 ? -3.204 -6.911 8.813 1.00 98.25 96 ILE A N 1
ATOM 736 C CA . ILE A 1 96 ? -3.015 -5.492 8.512 1.00 98.25 96 ILE A CA 1
ATOM 737 C C . ILE A 1 96 ? -1.773 -5.038 9.277 1.00 98.25 96 ILE A C 1
ATOM 739 O O . ILE A 1 96 ? -1.688 -5.240 10.489 1.00 98.25 96 ILE A O 1
ATOM 743 N N . SER A 1 97 ? -0.815 -4.425 8.584 1.00 96.25 97 SER A N 1
ATOM 744 C CA . SER A 1 97 ? 0.389 -3.860 9.194 1.00 96.25 97 SER A CA 1
ATOM 745 C C . SER A 1 97 ? 0.538 -2.386 8.833 1.00 96.25 97 SER A C 1
ATOM 747 O O . SER A 1 97 ? 0.237 -1.971 7.715 1.00 96.25 97 SER A O 1
ATOM 749 N N . ALA A 1 98 ? 0.972 -1.579 9.798 1.00 95.19 98 ALA A N 1
ATOM 750 C CA . ALA A 1 98 ? 1.199 -0.157 9.590 1.00 95.19 98 ALA A CA 1
ATOM 751 C C . ALA A 1 98 ? 2.641 0.098 9.138 1.00 95.19 98 ALA A C 1
ATOM 753 O O . ALA A 1 98 ? 3.591 -0.448 9.707 1.00 95.19 98 ALA A O 1
ATOM 754 N N . LYS A 1 99 ? 2.795 0.971 8.147 1.00 94.44 99 LYS A N 1
ATOM 755 C CA . LYS A 1 99 ? 4.066 1.518 7.670 1.00 94.44 99 LYS A CA 1
ATOM 756 C C . LYS A 1 99 ? 3.983 3.040 7.692 1.00 94.44 99 LYS A C 1
ATOM 758 O O . LYS A 1 99 ? 2.926 3.621 7.933 1.00 94.44 99 LYS A O 1
ATOM 763 N N . GLU A 1 100 ? 5.103 3.708 7.450 1.00 91.81 100 GLU A N 1
ATOM 764 C CA . GLU A 1 100 ? 5.100 5.163 7.340 1.00 91.81 100 GLU A CA 1
ATOM 765 C C . GLU A 1 100 ? 4.243 5.607 6.140 1.00 91.81 100 GLU A C 1
ATOM 767 O O . GLU A 1 100 ? 4.582 5.367 4.984 1.00 91.81 100 GLU A O 1
ATOM 772 N N . GLY A 1 101 ? 3.099 6.237 6.425 1.00 94.00 101 GLY A N 1
ATOM 773 C CA . GLY A 1 101 ? 2.204 6.820 5.422 1.00 94.00 101 GLY A CA 1
ATOM 774 C C . GLY A 1 101 ? 1.207 5.862 4.752 1.00 94.00 101 GLY A C 1
ATOM 775 O O . GLY A 1 101 ? 0.369 6.329 3.976 1.00 94.00 101 GLY A O 1
ATOM 776 N N . TYR A 1 102 ? 1.245 4.559 5.038 1.00 96.50 102 TYR A N 1
ATOM 777 C CA . TYR A 1 102 ? 0.319 3.574 4.463 1.00 96.50 102 TYR A CA 1
ATOM 778 C C . TYR A 1 102 ? 0.156 2.332 5.348 1.00 96.50 102 TYR A C 1
ATOM 780 O O . TYR A 1 102 ? 0.940 2.085 6.262 1.00 96.50 102 TYR A O 1
ATOM 788 N N . PHE A 1 103 ? -0.864 1.532 5.050 1.00 97.88 103 PHE A N 1
ATOM 789 C CA . PHE A 1 103 ? -1.077 0.210 5.632 1.00 97.88 103 PHE A CA 1
ATOM 790 C C . PHE A 1 103 ? -0.943 -0.860 4.557 1.00 97.88 103 PHE A C 1
ATOM 792 O O . PHE A 1 103 ? -1.432 -0.674 3.446 1.00 97.88 103 PHE A O 1
ATOM 799 N N . GLU A 1 104 ? -0.320 -1.981 4.899 1.00 98.00 104 GLU A N 1
ATOM 800 C CA . GLU A 1 104 ? -0.273 -3.190 4.074 1.00 98.00 104 GLU A CA 1
ATOM 801 C C . GLU A 1 104 ? -1.297 -4.189 4.597 1.00 98.00 104 GLU A C 1
ATOM 803 O O . GLU A 1 104 ? -1.475 -4.308 5.813 1.00 98.00 104 GLU A O 1
ATOM 808 N N . PHE A 1 105 ? -1.945 -4.933 3.705 1.00 98.31 105 PHE A N 1
ATOM 809 C CA . PHE A 1 105 ? -2.892 -5.963 4.106 1.00 98.31 105 PHE A CA 1
ATOM 810 C C . PHE A 1 105 ? -2.908 -7.178 3.181 1.00 98.31 105 PHE A C 1
ATOM 812 O O . PHE A 1 105 ? -2.553 -7.084 2.002 1.00 98.31 105 PHE A O 1
ATOM 819 N N . THR A 1 106 ? -3.343 -8.319 3.723 1.00 98.06 106 THR A N 1
ATOM 820 C CA . THR A 1 106 ? -3.422 -9.594 2.995 1.00 98.06 106 THR A CA 1
ATOM 821 C C . THR A 1 106 ? -4.704 -10.364 3.290 1.00 98.06 106 THR A C 1
ATOM 823 O O . THR A 1 106 ? -5.182 -10.385 4.427 1.00 98.06 106 THR A O 1
ATOM 826 N N . LYS A 1 107 ? -5.233 -11.044 2.268 1.00 97.62 107 LYS A N 1
ATOM 827 C CA . LYS A 1 107 ? -6.344 -11.999 2.390 1.00 97.62 107 LYS A CA 1
ATOM 828 C C . LYS A 1 107 ? -6.246 -13.057 1.297 1.00 97.62 107 LYS A C 1
ATOM 830 O O . LYS A 1 107 ? -6.428 -12.739 0.116 1.00 97.62 107 LYS A O 1
ATOM 835 N N . GLY A 1 108 ? -5.941 -14.296 1.680 1.00 96.62 108 GLY A N 1
ATOM 836 C CA . GLY A 1 108 ? -5.496 -15.320 0.738 1.00 96.62 108 GLY A CA 1
ATOM 837 C C . GLY A 1 108 ? -4.354 -14.794 -0.137 1.00 96.62 108 GLY A C 1
ATOM 838 O O . GLY A 1 108 ? -3.406 -14.185 0.355 1.00 96.62 108 GLY A O 1
ATOM 839 N N . ASP A 1 109 ? -4.491 -14.942 -1.454 1.00 96.00 109 ASP A N 1
ATOM 840 C CA . ASP A 1 109 ? -3.488 -14.475 -2.424 1.00 96.00 109 ASP A CA 1
ATOM 841 C C . ASP A 1 109 ? -3.561 -12.968 -2.729 1.00 96.00 109 ASP A C 1
ATOM 843 O O . ASP A 1 109 ? -2.731 -12.431 -3.470 1.00 96.00 109 ASP A O 1
ATOM 847 N N . THR A 1 110 ? -4.561 -12.265 -2.189 1.00 97.56 110 THR A N 1
ATOM 848 C CA . THR A 1 110 ? -4.705 -10.823 -2.402 1.00 97.56 110 THR A CA 1
ATOM 849 C C . THR A 1 110 ? -3.779 -10.064 -1.466 1.00 97.56 110 THR A C 1
ATOM 851 O O . THR A 1 110 ? -3.823 -10.242 -0.247 1.00 97.56 110 THR A O 1
ATOM 854 N N . LYS A 1 111 ? -2.988 -9.159 -2.041 1.00 97.62 111 LYS A N 1
ATOM 855 C CA . LYS A 1 111 ? -2.185 -8.170 -1.316 1.00 97.62 111 LYS A CA 1
ATOM 856 C C . LYS A 1 111 ? -2.731 -6.781 -1.599 1.00 97.62 111 LYS A C 1
ATOM 858 O O . LYS A 1 111 ? -3.250 -6.527 -2.689 1.00 97.62 111 LYS A O 1
ATOM 863 N N . GLY A 1 112 ? -2.593 -5.874 -0.644 1.00 98.12 112 GLY A N 1
ATOM 864 C CA . GLY A 1 112 ? -3.054 -4.511 -0.826 1.00 98.12 112 GLY A CA 1
ATOM 865 C C . GLY A 1 112 ? -2.358 -3.481 0.042 1.00 98.12 112 GLY A C 1
ATOM 866 O O . GLY A 1 112 ? -1.713 -3.798 1.039 1.00 98.12 112 GLY A O 1
ATOM 867 N N . PHE A 1 113 ? -2.533 -2.234 -0.374 1.00 98.44 113 PHE A N 1
ATOM 868 C CA . PHE A 1 113 ? -2.070 -1.038 0.302 1.00 98.44 113 PHE A CA 1
ATOM 869 C C . PHE A 1 113 ? -3.248 -0.090 0.510 1.00 98.44 113 PHE A C 1
ATOM 871 O O . PHE A 1 113 ? -4.061 0.097 -0.397 1.00 98.44 113 PHE A O 1
ATOM 878 N N . TYR A 1 114 ? -3.320 0.537 1.678 1.00 98.00 114 TYR A N 1
ATOM 879 C CA . TYR A 1 114 ? -4.150 1.715 1.911 1.00 98.00 114 TYR A CA 1
ATOM 880 C C . TYR A 1 114 ? -3.247 2.911 2.191 1.00 98.00 114 TYR A C 1
ATOM 882 O O . TYR A 1 114 ? -2.511 2.916 3.179 1.00 98.00 114 TYR A O 1
ATOM 890 N N . PHE A 1 115 ? -3.297 3.923 1.332 1.00 97.12 115 PHE A N 1
ATOM 891 C CA . PHE A 1 115 ? -2.471 5.119 1.458 1.00 97.12 115 PHE A CA 1
ATOM 892 C C . PHE A 1 115 ? -3.198 6.193 2.263 1.00 97.12 115 PHE A C 1
ATOM 894 O O . PHE A 1 115 ? -4.289 6.630 1.897 1.00 97.12 115 PHE A O 1
ATOM 901 N N . ILE A 1 116 ? -2.581 6.645 3.358 1.00 95.44 116 ILE A N 1
ATOM 902 C CA . ILE A 1 116 ? -3.229 7.535 4.333 1.00 95.44 116 ILE A CA 1
ATOM 903 C C . ILE A 1 116 ? -3.511 8.914 3.728 1.00 95.44 116 ILE A C 1
ATOM 905 O O . ILE A 1 116 ? -4.612 9.445 3.877 1.00 95.44 116 ILE A O 1
ATOM 909 N N . LYS A 1 117 ? -2.521 9.499 3.041 1.00 93.88 117 LYS A N 1
ATOM 910 C CA . LYS A 1 117 ? -2.621 10.849 2.468 1.00 93.88 117 LYS A CA 1
ATOM 911 C C . LYS A 1 117 ? -3.625 10.889 1.316 1.00 93.88 117 LYS A C 1
ATOM 913 O O . LYS A 1 117 ? -4.440 11.803 1.238 1.00 93.88 117 LYS A O 1
ATOM 918 N N . GLU A 1 118 ? -3.551 9.905 0.429 1.00 94.88 118 GLU A N 1
ATOM 919 C CA . GLU A 1 118 ? -4.392 9.792 -0.760 1.00 94.88 118 GLU A CA 1
ATOM 920 C C . GLU A 1 118 ? -5.793 9.242 -0.447 1.00 94.88 118 GLU A C 1
ATOM 922 O O . GLU A 1 118 ? -6.702 9.410 -1.260 1.00 94.88 118 GLU A O 1
ATOM 927 N N . LYS A 1 119 ? -5.981 8.620 0.727 1.00 94.81 119 LYS A N 1
ATOM 928 C CA . LYS A 1 119 ? -7.210 7.920 1.139 1.00 94.81 119 LYS A CA 1
ATOM 929 C C . LYS A 1 119 ? -7.673 6.901 0.094 1.00 94.81 119 LYS A C 1
ATOM 931 O O . LYS A 1 119 ? -8.865 6.782 -0.191 1.00 94.81 119 LYS A O 1
ATOM 936 N N . SER A 1 120 ? -6.719 6.185 -0.493 1.00 95.88 120 SER A N 1
ATOM 937 C CA . SER A 1 120 ? -6.936 5.243 -1.588 1.00 95.88 120 SER A CA 1
ATOM 938 C C . SER A 1 120 ? -6.492 3.839 -1.206 1.00 95.88 120 SER A C 1
ATOM 940 O O . SER A 1 120 ? -5.502 3.649 -0.499 1.00 95.88 120 SER A O 1
ATOM 942 N N . THR A 1 121 ? -7.216 2.851 -1.725 1.00 97.75 121 THR A N 1
ATOM 943 C CA . THR A 1 121 ? -6.882 1.433 -1.595 1.00 97.75 121 THR A CA 1
ATOM 944 C C . THR A 1 121 ? -6.445 0.899 -2.949 1.00 97.75 121 THR A C 1
ATOM 946 O O . THR A 1 121 ? -7.164 1.062 -3.934 1.00 97.75 121 THR A O 1
ATOM 949 N N . VAL A 1 122 ? -5.304 0.218 -2.997 1.00 97.88 122 VAL A N 1
ATOM 950 C CA . VAL A 1 122 ? -4.833 -0.501 -4.187 1.00 97.88 122 VAL A CA 1
ATOM 951 C C . VAL A 1 122 ? -4.586 -1.946 -3.795 1.00 97.88 122 VAL A C 1
ATOM 953 O O . VAL A 1 122 ? -3.852 -2.208 -2.849 1.00 97.88 122 VAL A O 1
ATOM 956 N N . SER A 1 123 ? -5.203 -2.897 -4.492 1.00 97.69 123 SER A N 1
ATOM 957 C CA . SER A 1 123 ? -5.062 -4.317 -4.166 1.00 97.69 123 SER A CA 1
ATOM 958 C C . SER A 1 123 ? -5.201 -5.205 -5.392 1.00 97.69 123 SER A C 1
ATOM 960 O O . SER A 1 123 ? -5.721 -4.784 -6.427 1.00 97.69 123 SER A O 1
ATOM 962 N N . GLY A 1 124 ? -4.720 -6.435 -5.274 1.00 95.94 124 GLY A N 1
ATOM 963 C CA . GLY A 1 124 ? -4.932 -7.471 -6.271 1.00 95.94 124 GLY A CA 1
ATOM 964 C C . GLY A 1 124 ? -4.088 -8.709 -6.008 1.00 95.94 124 GLY A C 1
ATOM 965 O O . GLY A 1 124 ? -3.333 -8.785 -5.036 1.00 95.94 124 GLY A O 1
ATOM 966 N N . VAL A 1 125 ? -4.237 -9.682 -6.901 1.00 96.69 125 VAL A N 1
ATOM 967 C CA . VAL A 1 125 ? -3.453 -10.917 -6.900 1.00 96.69 125 VAL A CA 1
ATOM 968 C C . VAL A 1 125 ? -2.277 -10.736 -7.849 1.00 96.69 125 VAL A C 1
ATOM 970 O O . VAL A 1 125 ? -2.459 -10.559 -9.055 1.00 96.69 125 VAL A O 1
ATOM 973 N N . TYR A 1 126 ? -1.073 -10.765 -7.288 1.00 94.00 126 TYR A N 1
ATOM 974 C CA . TYR A 1 126 ? 0.167 -10.504 -8.008 1.00 94.00 126 TYR A CA 1
ATOM 975 C C . TYR A 1 126 ? 1.286 -11.397 -7.473 1.00 94.00 126 TYR A C 1
ATOM 977 O O . TYR A 1 126 ? 1.401 -11.610 -6.264 1.00 94.00 126 TYR A O 1
ATOM 985 N N . ASN A 1 127 ? 2.169 -11.857 -8.361 1.00 93.56 127 ASN A N 1
ATOM 986 C CA . ASN A 1 127 ? 3.372 -12.596 -7.969 1.00 93.56 127 ASN A CA 1
ATOM 987 C C . ASN A 1 127 ? 4.312 -11.710 -7.135 1.00 93.56 127 ASN A C 1
ATOM 989 O O . ASN A 1 127 ? 4.951 -12.178 -6.195 1.00 93.56 127 ASN A O 1
ATOM 993 N N . LYS A 1 128 ? 4.364 -10.414 -7.464 1.00 93.25 128 LYS A N 1
ATOM 994 C CA . LYS A 1 128 ? 5.096 -9.377 -6.732 1.00 93.25 128 LYS A CA 1
ATOM 995 C C . LYS A 1 128 ? 4.227 -8.126 -6.632 1.00 93.25 128 LYS A C 1
ATOM 997 O O . LYS A 1 128 ? 3.611 -7.760 -7.626 1.00 93.25 128 LYS A O 1
ATOM 1002 N N . PHE A 1 129 ? 4.176 -7.491 -5.463 1.00 96.75 129 PHE A N 1
ATOM 1003 C CA . PHE A 1 129 ? 3.385 -6.281 -5.222 1.00 96.75 129 PHE A CA 1
ATOM 1004 C C . PHE A 1 129 ? 4.027 -5.481 -4.089 1.00 96.75 129 PHE A C 1
ATOM 1006 O O . PHE A 1 129 ? 3.868 -5.833 -2.923 1.00 96.75 129 PHE A O 1
ATOM 1013 N N . GLU A 1 130 ? 4.834 -4.480 -4.433 1.00 95.19 130 GLU A N 1
ATOM 1014 C CA . GLU A 1 130 ? 5.711 -3.772 -3.491 1.00 95.19 130 GLU A CA 1
ATOM 1015 C C . GLU A 1 130 ? 5.772 -2.281 -3.828 1.00 95.19 130 GLU A C 1
ATOM 1017 O O . GLU A 1 130 ? 5.752 -1.909 -5.004 1.00 95.19 130 GLU A O 1
ATOM 1022 N N . ILE A 1 131 ? 5.896 -1.434 -2.805 1.00 95.12 131 ILE A N 1
ATOM 1023 C CA . ILE A 1 131 ? 6.194 -0.013 -2.995 1.00 95.12 131 ILE A CA 1
ATOM 1024 C C . ILE A 1 131 ? 7.684 0.137 -3.316 1.00 95.12 131 ILE A C 1
ATOM 1026 O O . ILE A 1 131 ? 8.542 -0.382 -2.601 1.00 95.12 131 ILE A O 1
ATOM 1030 N N . ASP A 1 132 ? 7.992 0.832 -4.406 1.00 91.19 132 ASP A N 1
ATOM 1031 C CA . ASP A 1 132 ? 9.357 1.092 -4.847 1.00 91.19 132 ASP A CA 1
ATOM 1032 C C . ASP A 1 132 ? 9.935 2.387 -4.249 1.00 91.19 132 ASP A C 1
ATOM 1034 O O . ASP A 1 132 ? 9.274 3.142 -3.537 1.00 91.19 132 ASP A O 1
ATOM 1038 N N . ALA A 1 133 ? 11.206 2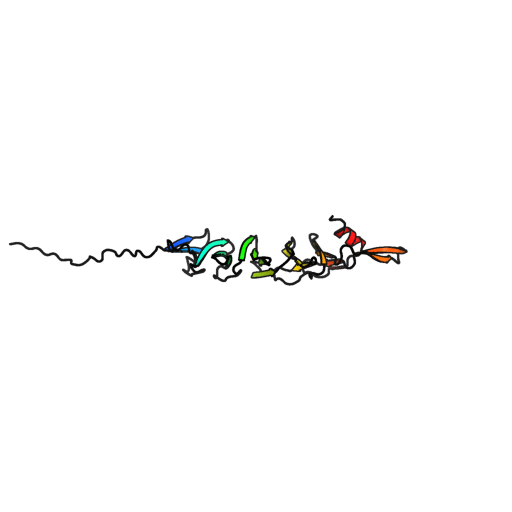.660 -4.553 1.00 88.12 133 ALA A N 1
ATOM 1039 C CA . ALA A 1 133 ? 11.907 3.845 -4.059 1.00 88.12 133 ALA A CA 1
ATOM 1040 C C . ALA A 1 133 ? 11.376 5.177 -4.631 1.00 88.12 133 ALA A C 1
ATOM 1042 O O . ALA A 1 133 ? 11.735 6.232 -4.112 1.00 88.12 133 ALA A O 1
ATOM 1043 N N . ALA A 1 134 ? 10.546 5.151 -5.679 1.00 88.56 134 ALA A N 1
ATOM 1044 C CA . ALA A 1 134 ? 9.841 6.332 -6.179 1.00 88.56 134 ALA A CA 1
ATOM 1045 C C . ALA A 1 134 ? 8.510 6.565 -5.438 1.00 88.56 134 ALA A C 1
ATOM 1047 O O . ALA A 1 134 ? 7.872 7.601 -5.620 1.00 88.56 134 ALA A O 1
ATOM 1048 N N . GLY A 1 135 ? 8.085 5.621 -4.590 1.00 92.06 135 GLY A N 1
ATOM 1049 C CA . GLY A 1 135 ? 6.807 5.657 -3.885 1.00 92.06 135 GLY A CA 1
ATOM 1050 C C . GLY A 1 135 ? 5.623 5.163 -4.721 1.00 92.06 135 GLY A C 1
ATOM 1051 O O . GLY A 1 135 ? 4.481 5.317 -4.282 1.00 92.06 135 GLY A O 1
ATOM 1052 N N . ASN A 1 136 ? 5.879 4.580 -5.894 1.00 96.31 136 ASN A N 1
ATOM 1053 C CA . ASN A 1 136 ? 4.879 3.894 -6.709 1.00 96.31 136 ASN A CA 1
ATOM 1054 C C . ASN A 1 136 ? 4.844 2.403 -6.360 1.00 96.31 136 ASN A C 1
ATOM 1056 O O . ASN A 1 136 ? 5.675 1.903 -5.608 1.00 96.31 136 ASN A O 1
ATOM 1060 N N . ILE A 1 137 ? 3.879 1.677 -6.915 1.00 97.56 137 ILE A N 1
ATOM 1061 C CA . ILE A 1 137 ? 3.683 0.254 -6.660 1.00 97.56 137 ILE A CA 1
ATOM 1062 C C . ILE A 1 137 ? 4.163 -0.530 -7.876 1.00 97.56 137 ILE A C 1
ATOM 1064 O O . ILE A 1 137 ? 3.524 -0.524 -8.928 1.00 97.56 137 ILE A O 1
ATOM 1068 N N . SER A 1 138 ? 5.275 -1.239 -7.728 1.00 96.81 138 SER A N 1
ATOM 1069 C CA . SER A 1 138 ? 5.734 -2.199 -8.727 1.00 96.81 138 SER A CA 1
ATOM 1070 C C . SER A 1 138 ? 4.977 -3.514 -8.560 1.00 96.81 138 SER A C 1
ATOM 1072 O O . SER A 1 138 ? 4.937 -4.083 -7.464 1.00 96.81 138 SER A O 1
ATOM 1074 N N . PHE A 1 139 ? 4.411 -4.026 -9.653 1.00 97.19 139 PHE A N 1
ATOM 1075 C CA . PHE A 1 139 ? 3.698 -5.300 -9.651 1.00 97.19 139 PHE A CA 1
ATOM 1076 C C . PHE A 1 139 ? 4.230 -6.271 -10.702 1.00 97.19 139 PHE A C 1
ATOM 1078 O O . PHE A 1 139 ? 4.747 -5.858 -11.738 1.00 97.19 139 PHE A O 1
ATOM 1085 N N . VAL A 1 140 ? 4.072 -7.570 -10.437 1.00 96.44 140 VAL A N 1
ATOM 1086 C CA . VAL A 1 140 ? 4.267 -8.643 -11.419 1.00 96.44 140 VAL A CA 1
ATOM 1087 C C . VAL A 1 140 ? 3.005 -9.483 -11.491 1.00 96.44 140 VAL A C 1
ATOM 1089 O O . VAL A 1 140 ? 2.570 -10.030 -10.476 1.00 96.44 140 VAL A O 1
ATOM 1092 N N . LYS A 1 141 ? 2.447 -9.604 -12.694 1.00 94.19 141 LYS A N 1
ATOM 1093 C CA . LYS A 1 141 ? 1.312 -10.472 -13.005 1.00 94.19 141 LYS A CA 1
ATOM 1094 C C . LYS A 1 141 ? 1.663 -11.325 -14.216 1.00 94.19 141 LYS A C 1
ATOM 1096 O O . LYS A 1 141 ? 2.116 -10.783 -15.219 1.00 94.19 141 LYS A O 1
ATOM 1101 N N . ASP A 1 142 ? 1.504 -12.641 -14.108 1.00 92.94 142 ASP A N 1
ATOM 1102 C CA . ASP A 1 142 ? 1.768 -13.589 -15.200 1.00 92.94 142 ASP A CA 1
ATOM 1103 C C . ASP A 1 142 ? 3.179 -13.422 -15.809 1.00 92.94 142 ASP A C 1
ATOM 1105 O O . ASP A 1 142 ? 3.392 -13.492 -17.019 1.00 92.94 142 ASP A O 1
ATOM 1109 N N . GLY A 1 143 ? 4.165 -13.136 -14.949 1.00 90.75 143 GLY A N 1
ATOM 1110 C CA . GLY A 1 143 ? 5.560 -12.907 -15.344 1.00 90.75 143 GLY A CA 1
ATOM 1111 C C . GLY A 1 143 ? 5.843 -11.551 -16.005 1.00 90.75 143 GLY A C 1
ATOM 1112 O O . GLY A 1 143 ? 6.978 -11.314 -16.422 1.00 90.75 143 GLY A O 1
ATOM 1113 N N . LYS A 1 144 ? 4.855 -10.652 -16.093 1.00 94.88 144 LYS A N 1
ATOM 1114 C CA . LYS A 1 144 ? 5.010 -9.304 -16.647 1.00 94.88 144 LYS A CA 1
ATOM 1115 C C . LYS A 1 144 ? 4.960 -8.234 -15.560 1.00 94.88 144 LYS A C 1
ATOM 1117 O O . LYS A 1 144 ? 4.092 -8.238 -14.691 1.00 94.88 144 LYS A O 1
ATOM 1122 N N . TYR A 1 145 ? 5.919 -7.321 -15.625 1.00 96.00 145 TYR A N 1
ATOM 1123 C CA . TYR A 1 145 ? 6.106 -6.180 -14.747 1.00 96.00 145 TYR A CA 1
ATOM 1124 C C . TYR A 1 145 ? 5.290 -4.988 -15.231 1.00 96.00 145 TYR A C 1
ATOM 1126 O O . TYR A 1 145 ? 5.270 -4.684 -16.426 1.00 96.00 145 TYR A O 1
ATOM 1134 N N . GLY A 1 146 ? 4.695 -4.283 -14.276 1.00 97.38 146 GLY A N 1
ATOM 1135 C CA . GLY A 1 146 ? 4.096 -2.969 -14.461 1.00 97.38 146 GLY A CA 1
ATOM 1136 C C . GLY A 1 146 ? 4.259 -2.114 -13.207 1.00 97.38 146 GLY A C 1
ATOM 1137 O O . GLY A 1 146 ? 4.805 -2.559 -12.193 1.00 97.38 146 GLY A O 1
ATOM 1138 N N . VAL A 1 147 ? 3.789 -0.873 -13.289 1.00 98.06 147 VAL A N 1
ATOM 1139 C CA . VAL A 1 147 ? 3.834 0.102 -12.195 1.00 98.06 147 VAL A CA 1
ATOM 1140 C C . VAL A 1 147 ? 2.463 0.756 -12.062 1.00 98.06 147 VAL A C 1
ATOM 1142 O O . VAL A 1 147 ? 1.887 1.192 -13.059 1.00 98.06 147 VAL A O 1
ATOM 1145 N N . LEU A 1 148 ? 1.943 0.827 -10.840 1.00 98.06 148 LEU A N 1
ATOM 1146 C CA . LEU A 1 148 ? 0.756 1.600 -10.478 1.00 98.06 148 LEU A CA 1
ATOM 1147 C C . LEU A 1 148 ? 1.172 2.791 -9.619 1.00 98.06 148 LEU A C 1
ATOM 1149 O O . LEU A 1 148 ? 2.129 2.699 -8.850 1.00 98.06 148 LEU A O 1
ATOM 1153 N N . ASN A 1 149 ? 0.420 3.883 -9.672 1.00 96.44 149 ASN A N 1
ATOM 1154 C CA . ASN A 1 149 ? 0.545 4.929 -8.663 1.00 96.44 149 ASN A CA 1
ATOM 1155 C C . ASN A 1 149 ? -0.265 4.570 -7.402 1.00 96.44 149 ASN A C 1
ATOM 1157 O O . ASN A 1 149 ? -0.984 3.569 -7.345 1.00 96.44 149 ASN A O 1
ATOM 1161 N N . LYS A 1 150 ? -0.199 5.430 -6.383 1.00 96.19 150 LYS A N 1
ATOM 1162 C CA . LYS A 1 150 ? -0.919 5.253 -5.107 1.00 96.19 150 LYS A CA 1
ATOM 1163 C C . LYS A 1 150 ? -2.447 5.304 -5.229 1.00 96.19 150 LYS A C 1
ATOM 1165 O O . LYS A 1 150 ? -3.145 4.896 -4.304 1.00 96.19 150 LYS A O 1
ATOM 1170 N N . LYS A 1 151 ? -2.987 5.787 -6.352 1.00 95.38 151 LYS A N 1
ATOM 1171 C CA . LYS A 1 151 ? -4.426 5.744 -6.662 1.00 95.38 151 LYS A CA 1
ATOM 1172 C C . LYS A 1 151 ? -4.837 4.444 -7.363 1.00 95.38 151 LYS A C 1
ATOM 1174 O O . LYS A 1 151 ? -6.022 4.241 -7.596 1.00 95.38 151 LYS A O 1
ATOM 1179 N N . GLY A 1 152 ? -3.880 3.573 -7.684 1.00 95.12 152 GLY A N 1
ATOM 1180 C CA . GLY A 1 152 ? -4.110 2.338 -8.431 1.00 95.12 152 GLY A CA 1
ATOM 1181 C C . GLY A 1 152 ? -4.198 2.543 -9.941 1.00 95.12 152 GLY A C 1
ATOM 1182 O O . GLY A 1 152 ? -4.573 1.618 -10.657 1.00 95.12 152 GLY A O 1
ATOM 1183 N N . GLU A 1 153 ? -3.855 3.731 -10.439 1.00 96.00 153 GLU A N 1
ATOM 1184 C CA . 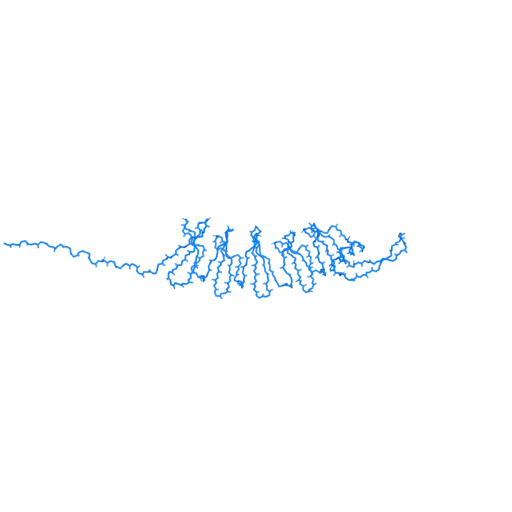GLU A 1 153 ? -3.820 4.011 -11.872 1.00 96.00 153 GLU A CA 1
ATOM 1185 C C . GLU A 1 153 ? -2.544 3.412 -12.468 1.00 96.00 153 GLU A C 1
ATOM 1187 O O . GLU A 1 153 ? -1.468 3.487 -11.868 1.00 96.00 153 GLU A O 1
ATOM 1192 N N . ILE A 1 154 ? -2.660 2.821 -13.657 1.00 96.75 154 ILE A N 1
ATOM 1193 C CA . ILE A 1 154 ? -1.518 2.256 -14.376 1.00 96.75 154 ILE A CA 1
ATOM 1194 C C . ILE A 1 154 ? -0.599 3.393 -14.828 1.00 96.75 154 ILE A C 1
ATOM 1196 O O . ILE A 1 154 ? -0.980 4.215 -15.656 1.00 96.75 154 ILE A O 1
ATOM 1200 N N . VAL A 1 155 ? 0.624 3.388 -14.302 1.00 96.94 155 VAL A N 1
ATOM 1201 C CA . VAL A 1 155 ? 1.726 4.284 -14.680 1.00 96.94 155 VAL A CA 1
ATOM 1202 C C . VAL A 1 155 ? 2.535 3.649 -15.807 1.00 96.94 155 VAL A C 1
ATOM 1204 O O . VAL A 1 155 ? 2.805 4.278 -16.824 1.00 96.94 155 VAL A O 1
ATOM 1207 N N . ILE A 1 156 ? 2.878 2.366 -15.657 1.00 97.06 156 ILE A N 1
ATOM 1208 C CA . ILE A 1 156 ? 3.509 1.554 -16.702 1.00 97.06 156 ILE A CA 1
ATOM 1209 C C . ILE A 1 156 ? 2.706 0.254 -16.837 1.00 97.06 156 ILE A C 1
ATOM 1211 O O . ILE A 1 156 ? 2.527 -0.443 -15.832 1.00 97.06 156 ILE A O 1
ATOM 1215 N N . PRO A 1 157 ? 2.209 -0.097 -18.038 1.00 96.31 157 PRO A N 1
ATOM 1216 C CA . PRO A 1 157 ? 1.394 -1.293 -18.230 1.00 96.31 157 PRO A CA 1
ATOM 1217 C C . PRO A 1 157 ? 2.160 -2.573 -17.890 1.00 96.31 157 PRO A C 1
ATOM 1219 O O . PRO A 1 157 ? 3.373 -2.657 -18.072 1.00 96.31 157 PRO A O 1
ATOM 1222 N N . GLY A 1 158 ? 1.429 -3.585 -17.418 1.00 95.69 158 GLY A N 1
ATOM 1223 C CA . GLY A 1 158 ? 1.946 -4.910 -17.063 1.00 95.69 158 GLY A CA 1
ATOM 1224 C C . GLY A 1 158 ? 2.320 -5.767 -18.275 1.00 95.69 158 GLY A C 1
ATOM 1225 O O . GLY A 1 158 ? 1.782 -6.855 -18.435 1.00 95.69 158 GLY A O 1
ATOM 1226 N N . GLU A 1 159 ? 3.193 -5.274 -19.152 1.00 95.12 159 GLU A N 1
ATOM 1227 C CA . GLU A 1 159 ? 3.594 -5.944 -20.402 1.00 95.12 159 GLU A CA 1
ATOM 1228 C C . GLU A 1 159 ? 5.114 -6.137 -20.539 1.00 95.12 159 GLU A C 1
ATOM 1230 O O . GLU A 1 159 ? 5.589 -6.706 -21.527 1.00 95.12 159 GLU A O 1
ATOM 1235 N N . TYR A 1 160 ? 5.892 -5.698 -19.546 1.00 93.12 160 TYR A N 1
ATOM 1236 C CA . TYR A 1 160 ? 7.353 -5.736 -19.588 1.00 93.12 160 TYR A CA 1
ATOM 1237 C C . TYR A 1 160 ? 7.912 -6.984 -18.908 1.00 93.12 160 TYR A C 1
ATOM 1239 O O . TYR A 1 160 ? 7.391 -7.437 -17.903 1.00 93.12 160 TYR A O 1
ATOM 1247 N N . GLU A 1 161 ? 9.005 -7.552 -19.406 1.00 91.50 161 GLU A N 1
ATOM 1248 C CA . GLU A 1 161 ? 9.705 -8.642 -18.705 1.00 91.50 161 GLU A CA 1
ATOM 1249 C C . GLU A 1 161 ? 10.580 -8.147 -17.557 1.00 91.50 161 GLU A C 1
ATOM 1251 O O . GLU A 1 161 ? 10.977 -8.932 -16.696 1.00 91.50 161 GLU A O 1
ATOM 1256 N N . LEU A 1 162 ? 10.928 -6.860 -17.568 1.00 90.38 162 LEU A N 1
ATOM 1257 C CA . LEU A 1 162 ? 11.742 -6.247 -16.535 1.00 90.38 162 LEU A CA 1
ATOM 1258 C C . LEU A 1 162 ? 11.514 -4.736 -16.496 1.00 90.38 162 LEU A C 1
ATOM 1260 O O . LEU A 1 162 ? 11.545 -4.076 -17.536 1.00 90.38 162 LEU A O 1
ATOM 1264 N N . ILE A 1 163 ? 11.353 -4.197 -15.288 1.00 93.44 163 ILE A N 1
ATOM 1265 C CA . ILE A 1 163 ? 11.365 -2.760 -15.001 1.00 93.44 163 ILE A CA 1
ATOM 1266 C C . ILE A 1 163 ? 12.390 -2.502 -13.893 1.00 93.44 163 ILE A C 1
ATOM 1268 O O . ILE A 1 163 ? 12.400 -3.197 -12.878 1.00 93.44 163 ILE A O 1
ATOM 1272 N N . LEU A 1 164 ? 13.262 -1.511 -14.091 1.00 92.06 164 LEU A N 1
ATOM 1273 C CA . LEU A 1 164 ? 14.292 -1.100 -13.136 1.00 92.06 164 LEU A CA 1
ATOM 1274 C C . LEU A 1 164 ? 14.201 0.397 -12.849 1.00 92.06 164 LEU A C 1
ATOM 1276 O O . LEU A 1 164 ? 14.323 1.210 -13.765 1.00 92.06 164 LEU A O 1
ATOM 1280 N N . TRP A 1 165 ? 14.091 0.759 -11.575 1.00 92.88 165 TRP A N 1
ATOM 1281 C CA . TRP A 1 165 ? 14.288 2.135 -11.125 1.00 92.88 165 TRP A CA 1
ATOM 1282 C C . TRP A 1 165 ? 15.787 2.467 -11.053 1.00 92.88 165 TRP A C 1
ATOM 1284 O O . TRP A 1 165 ? 16.572 1.687 -10.502 1.00 92.88 165 TRP A O 1
ATOM 1294 N N . ASP A 1 166 ? 16.199 3.605 -11.617 1.00 91.38 166 ASP A N 1
ATOM 1295 C CA . ASP A 1 166 ? 17.595 4.084 -11.589 1.00 91.38 166 ASP A CA 1
ATOM 1296 C C . ASP A 1 166 ? 17.846 5.241 -10.604 1.00 91.38 166 ASP A C 1
ATOM 1298 O O . ASP A 1 166 ? 18.927 5.827 -10.601 1.00 91.38 166 ASP A O 1
ATOM 1302 N N . GLY A 1 167 ? 16.862 5.558 -9.758 1.00 92.00 167 GLY A N 1
ATOM 1303 C CA . GLY A 1 167 ? 16.883 6.723 -8.870 1.00 92.00 167 GLY A CA 1
ATOM 1304 C C . GLY A 1 167 ? 16.123 7.925 -9.432 1.00 92.00 167 GLY A C 1
ATOM 1305 O O . GLY A 1 167 ? 15.797 8.835 -8.673 1.00 92.00 167 GLY A O 1
ATOM 1306 N N . LYS A 1 168 ? 15.814 7.929 -10.735 1.00 94.12 168 LYS A N 1
ATOM 1307 C CA . LYS A 1 168 ? 15.085 9.017 -11.399 1.00 94.12 168 LYS A CA 1
ATOM 1308 C C . LYS A 1 168 ? 14.020 8.539 -12.385 1.00 94.12 168 LYS A C 1
ATOM 1310 O O . LYS A 1 168 ? 12.998 9.202 -12.531 1.00 94.12 168 LYS A O 1
ATOM 1315 N N . ASN A 1 169 ? 14.279 7.449 -13.096 1.00 96.38 169 ASN A N 1
ATOM 1316 C CA . ASN A 1 169 ? 13.428 6.936 -14.159 1.00 96.38 169 ASN A CA 1
ATOM 1317 C C . ASN A 1 169 ? 13.251 5.419 -14.051 1.00 96.38 169 ASN A C 1
ATOM 1319 O O . ASN A 1 169 ? 14.101 4.696 -13.517 1.00 96.38 169 ASN A O 1
ATOM 1323 N N . TYR A 1 170 ? 12.178 4.936 -14.666 1.00 96.31 170 TYR A N 1
ATOM 1324 C CA . TYR A 1 170 ? 11.956 3.525 -14.932 1.00 96.31 170 TYR A CA 1
ATOM 1325 C C . TYR A 1 170 ? 12.555 3.135 -16.277 1.00 96.31 170 TYR A C 1
ATOM 1327 O O . TYR A 1 170 ? 12.189 3.663 -17.324 1.00 96.31 170 TYR A O 1
ATOM 1335 N N . ASN A 1 171 ? 13.445 2.153 -16.258 1.00 93.69 171 ASN A N 1
ATOM 1336 C CA . ASN A 1 171 ? 13.980 1.513 -17.448 1.00 93.69 171 ASN A CA 1
ATOM 1337 C C . ASN A 1 171 ? 13.230 0.195 -17.644 1.00 93.69 171 ASN A C 1
ATOM 1339 O O . ASN A 1 171 ? 13.378 -0.719 -16.833 1.00 93.69 171 ASN A O 1
ATOM 1343 N N . ALA A 1 172 ? 12.434 0.099 -18.705 1.00 93.62 172 ALA A N 1
ATOM 1344 C CA . ALA A 1 172 ? 11.566 -1.042 -18.971 1.00 93.62 172 ALA A CA 1
ATOM 1345 C C . ALA A 1 172 ? 11.975 -1.763 -20.261 1.00 93.62 172 ALA A C 1
ATOM 1347 O O . ALA A 1 172 ? 12.294 -1.108 -21.256 1.00 93.62 172 ALA A O 1
ATOM 1348 N N . ALA A 1 173 ? 11.950 -3.096 -20.261 1.00 90.81 173 ALA A N 1
ATOM 1349 C CA . ALA A 1 173 ? 12.234 -3.932 -21.430 1.00 90.81 173 ALA A CA 1
ATOM 1350 C C . ALA A 1 173 ? 11.127 -4.975 -21.625 1.00 90.81 173 ALA A C 1
ATOM 1352 O O . ALA A 1 173 ? 10.827 -5.738 -20.704 1.00 90.81 173 ALA A O 1
ATOM 1353 N N . LYS A 1 174 ? 10.501 -5.011 -22.810 1.00 87.62 174 LYS A N 1
ATOM 1354 C CA . LYS A 1 174 ? 9.430 -5.980 -23.108 1.00 87.62 174 LYS A CA 1
ATOM 1355 C C . LYS A 1 174 ? 9.945 -7.396 -23.244 1.00 87.62 174 LYS A C 1
ATOM 1357 O O .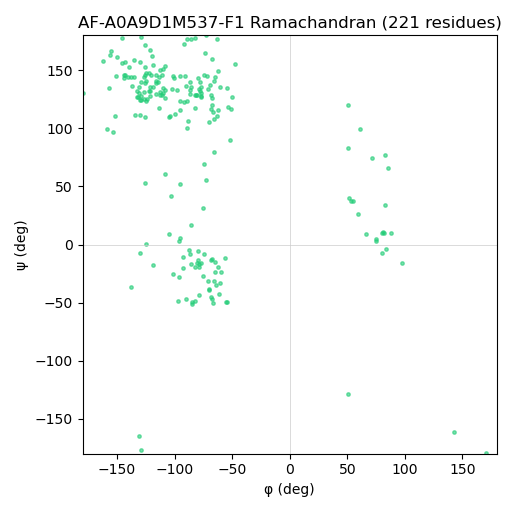 LYS A 1 174 ? 9.290 -8.321 -22.777 1.00 87.62 174 LYS A O 1
ATOM 1362 N N . ASN A 1 175 ? 11.115 -7.543 -23.854 1.00 81.31 175 ASN A N 1
ATOM 1363 C CA . ASN A 1 175 ? 11.852 -8.787 -23.855 1.00 81.31 175 ASN A CA 1
ATOM 1364 C C . ASN A 1 175 ? 13.318 -8.500 -23.539 1.00 81.31 175 ASN A C 1
ATOM 1366 O O . ASN A 1 175 ? 14.024 -7.865 -24.325 1.00 81.31 175 ASN A O 1
ATOM 1370 N N . LYS A 1 176 ? 13.779 -8.941 -22.366 1.00 69.50 176 LYS A N 1
ATOM 1371 C CA . LYS A 1 176 ? 15.155 -8.659 -21.917 1.00 69.50 176 LYS A CA 1
ATOM 1372 C C . LYS A 1 176 ? 16.208 -9.502 -22.647 1.00 69.50 176 LYS A C 1
ATOM 1374 O O . LYS A 1 176 ? 17.397 -9.256 -22.468 1.00 69.50 176 LYS A O 1
ATOM 1379 N N . ASN A 1 177 ? 15.777 -10.483 -23.443 1.00 71.25 177 ASN A N 1
ATOM 1380 C CA . ASN A 1 177 ? 16.632 -11.430 -24.156 1.00 71.25 177 ASN A CA 1
ATOM 1381 C C . ASN A 1 177 ? 16.494 -11.359 -25.693 1.00 71.25 177 ASN A C 1
ATOM 1383 O O . ASN A 1 177 ? 17.389 -11.848 -26.381 1.00 71.25 177 ASN A O 1
ATOM 1387 N N . ASP A 1 178 ? 15.424 -10.770 -26.245 1.00 70.25 178 ASP A N 1
ATOM 1388 C CA . ASP A 1 178 ? 15.213 -10.645 -27.700 1.00 70.25 178 ASP A CA 1
ATOM 1389 C C . ASP A 1 178 ? 16.202 -9.639 -28.288 1.00 70.25 178 ASP A C 1
ATOM 1391 O O . ASP A 1 178 ? 16.064 -8.429 -28.103 1.00 70.25 178 ASP A O 1
ATOM 1395 N N . LYS A 1 179 ? 17.212 -10.160 -28.990 1.00 65.75 179 LYS A N 1
ATOM 1396 C CA . LYS A 1 179 ? 18.238 -9.384 -29.684 1.00 65.75 179 LYS A CA 1
ATOM 1397 C C . LYS A 1 179 ? 17.954 -9.396 -31.179 1.00 65.75 179 LYS A C 1
ATOM 1399 O O . LYS A 1 179 ? 18.167 -10.406 -31.843 1.00 65.75 179 LYS A O 1
ATOM 1404 N N . ARG A 1 180 ? 17.558 -8.254 -31.733 1.00 68.06 180 ARG A N 1
ATOM 1405 C CA . ARG A 1 180 ? 17.266 -8.110 -33.163 1.00 68.06 180 ARG A CA 1
ATOM 1406 C C . ARG A 1 180 ? 18.408 -7.411 -33.899 1.00 68.06 180 ARG A C 1
ATOM 1408 O O . ARG A 1 180 ? 18.895 -6.385 -33.419 1.00 68.06 180 ARG A O 1
ATOM 1415 N N . PRO A 1 181 ? 18.851 -7.927 -35.054 1.00 69.88 181 PRO A N 1
ATOM 1416 C CA . PRO A 1 181 ? 19.901 -7.284 -35.825 1.00 69.88 181 PRO A CA 1
ATOM 1417 C C . PRO A 1 181 ? 19.387 -6.001 -36.497 1.00 69.88 181 PRO A C 1
ATOM 1419 O O . PRO A 1 181 ? 18.244 -5.927 -36.945 1.00 69.88 181 PRO A O 1
ATOM 1422 N N . TYR A 1 182 ? 20.244 -4.989 -36.604 1.00 72.38 182 TYR A N 1
ATOM 1423 C CA . TYR A 1 182 ? 20.053 -3.828 -37.473 1.00 72.38 182 TYR A CA 1
ATOM 1424 C C . TYR A 1 182 ? 21.375 -3.446 -38.134 1.00 72.38 182 TYR A C 1
ATOM 1426 O O . TYR A 1 182 ? 22.451 -3.688 -37.585 1.00 72.38 182 TYR A O 1
ATOM 1434 N N . PHE A 1 183 ? 21.296 -2.835 -39.311 1.00 79.12 183 PHE A N 1
ATOM 1435 C CA . PHE A 1 183 ? 22.469 -2.362 -40.031 1.00 79.12 183 PHE A CA 1
ATOM 1436 C C . PHE A 1 183 ? 22.713 -0.879 -39.738 1.00 79.12 183 PHE A C 1
ATOM 1438 O O . PHE A 1 183 ? 21.835 -0.041 -39.947 1.00 79.12 183 PHE A O 1
ATOM 1445 N N . ASP A 1 184 ? 23.907 -0.544 -39.253 1.00 80.06 184 ASP A N 1
ATOM 1446 C CA . ASP A 1 184 ? 24.343 0.840 -39.094 1.00 80.06 184 ASP A CA 1
ATOM 1447 C C . ASP A 1 184 ? 25.000 1.319 -40.393 1.00 80.06 184 ASP A C 1
ATOM 1449 O O . ASP A 1 184 ? 26.129 0.949 -40.718 1.00 80.06 184 ASP A O 1
ATOM 1453 N N . ALA A 1 185 ? 24.286 2.169 -41.132 1.00 84.12 185 ALA A N 1
ATOM 1454 C CA . ALA A 1 185 ? 24.743 2.693 -42.415 1.00 84.12 185 ALA A CA 1
ATOM 1455 C C . ALA A 1 185 ? 25.993 3.588 -42.314 1.00 84.12 185 ALA A C 1
ATOM 1457 O O . ALA A 1 185 ? 26.727 3.708 -43.294 1.00 84.12 185 ALA A O 1
ATOM 1458 N N . LYS A 1 186 ? 26.267 4.197 -41.149 1.00 85.06 186 LYS A N 1
ATOM 1459 C CA . LYS A 1 186 ? 27.454 5.044 -40.944 1.00 85.06 186 LYS A CA 1
ATOM 1460 C C . LYS A 1 186 ? 28.699 4.197 -40.724 1.00 85.06 186 LYS A C 1
ATOM 1462 O O . LYS A 1 186 ? 29.750 4.492 -41.283 1.00 85.06 186 LYS A O 1
ATOM 1467 N N . THR A 1 187 ? 28.581 3.148 -39.913 1.00 87.62 187 THR A N 1
ATOM 1468 C CA . THR A 1 187 ? 29.715 2.272 -39.569 1.00 87.62 187 THR A CA 1
ATOM 1469 C C . THR A 1 187 ? 29.851 1.060 -40.490 1.00 87.62 187 THR A C 1
ATOM 1471 O O . THR A 1 187 ? 30.871 0.375 -40.439 1.00 87.62 187 THR A O 1
ATOM 1474 N N . LYS A 1 188 ? 28.848 0.797 -41.338 1.00 86.88 188 LYS A N 1
ATOM 1475 C CA . LYS A 1 188 ? 28.728 -0.386 -42.205 1.00 86.88 188 LYS A CA 1
ATOM 1476 C C . LYS A 1 188 ? 28.820 -1.714 -41.440 1.00 86.88 188 LYS A C 1
ATOM 1478 O O . LYS A 1 188 ? 29.403 -2.679 -41.931 1.00 86.88 188 LYS A O 1
ATOM 1483 N N . ARG A 1 189 ? 28.259 -1.775 -40.227 1.00 81.00 189 ARG A N 1
ATOM 1484 C CA . ARG A 1 189 ? 28.270 -2.970 -39.361 1.00 81.00 189 ARG A CA 1
ATOM 1485 C C . ARG A 1 189 ? 26.859 -3.372 -38.943 1.00 81.00 189 ARG A C 1
ATOM 1487 O O . ARG A 1 189 ? 25.999 -2.518 -38.731 1.00 81.00 189 ARG A O 1
ATOM 1494 N N . PHE A 1 190 ? 26.642 -4.678 -38.778 1.00 74.56 190 PHE A N 1
ATOM 1495 C CA . PHE A 1 190 ? 25.468 -5.193 -38.078 1.00 74.56 190 PHE A CA 1
ATOM 1496 C C . PHE A 1 190 ? 25.651 -5.038 -36.568 1.00 74.56 190 PHE A C 1
ATOM 1498 O O . PHE A 1 190 ? 26.673 -5.431 -36.008 1.00 74.56 190 PHE A O 1
ATOM 1505 N N . ASN A 1 191 ? 24.639 -4.475 -35.921 1.00 69.25 191 ASN A N 1
ATOM 1506 C CA . ASN A 1 191 ? 24.515 -4.342 -34.476 1.00 69.25 191 ASN A CA 1
ATOM 1507 C C . ASN A 1 191 ? 23.227 -5.046 -34.019 1.00 69.25 191 ASN A C 1
ATOM 1509 O O . ASN A 1 191 ? 22.379 -5.385 -34.837 1.00 69.25 191 ASN A O 1
ATOM 1513 N N . TRP A 1 192 ? 23.058 -5.262 -32.717 1.00 66.00 192 TRP A N 1
ATOM 1514 C CA . TRP A 1 192 ? 21.921 -6.000 -32.146 1.00 66.00 192 TRP A CA 1
ATOM 1515 C C . TRP A 1 192 ? 21.190 -5.122 -31.152 1.00 66.00 192 TRP A C 1
ATOM 1517 O O . TRP A 1 192 ? 21.905 -4.592 -30.318 1.00 66.00 192 TRP A O 1
ATOM 1527 N N . TYR A 1 193 ? 19.856 -5.000 -31.175 1.00 64.25 193 TYR A N 1
ATOM 1528 C CA . TYR A 1 193 ? 19.047 -4.294 -30.166 1.00 64.25 193 TYR A CA 1
ATOM 1529 C C . TYR A 1 193 ? 18.181 -5.207 -29.319 1.00 64.25 193 TYR A C 1
ATOM 1531 O O . TYR A 1 193 ? 17.668 -6.192 -29.825 1.00 64.25 193 TYR A O 1
ATOM 1539 N N . LEU A 1 194 ? 17.991 -4.840 -28.045 1.00 66.19 194 LEU A N 1
ATOM 1540 C CA . LEU A 1 194 ? 16.911 -5.401 -27.243 1.00 66.19 194 LEU A CA 1
ATOM 1541 C C . LEU A 1 194 ? 15.588 -4.906 -27.815 1.00 66.19 194 LEU A C 1
ATOM 1543 O O . LEU A 1 194 ? 15.378 -3.692 -27.916 1.00 66.19 194 LEU A O 1
ATOM 1547 N N . ALA A 1 195 ? 14.742 -5.832 -28.250 1.00 63.62 195 ALA A N 1
ATOM 1548 C CA . ALA A 1 195 ? 13.472 -5.495 -28.858 1.00 63.62 195 ALA A CA 1
ATOM 1549 C C . ALA A 1 195 ? 12.565 -4.833 -27.815 1.00 63.62 195 ALA A C 1
ATOM 1551 O O . ALA A 1 195 ? 12.066 -5.470 -26.895 1.00 63.62 195 ALA A O 1
ATOM 1552 N N . GLU A 1 196 ? 12.378 -3.523 -27.971 1.00 79.88 196 GLU A N 1
ATOM 1553 C CA . GLU A 1 196 ? 11.436 -2.706 -27.203 1.00 79.88 196 GLU A CA 1
ATOM 1554 C C . GLU A 1 196 ? 11.846 -2.470 -25.741 1.00 79.88 196 GLU A C 1
ATOM 1556 O O . GLU A 1 196 ? 11.261 -2.997 -24.792 1.00 79.88 196 GLU A O 1
ATOM 1561 N N . ALA A 1 197 ? 12.839 -1.589 -25.577 1.00 88.69 197 ALA A N 1
ATOM 1562 C CA . ALA A 1 197 ? 13.200 -0.996 -24.297 1.00 88.69 197 ALA A CA 1
ATOM 1563 C C . ALA A 1 197 ? 12.993 0.529 -24.291 1.00 88.69 197 ALA A C 1
ATOM 1565 O O . ALA A 1 197 ? 13.273 1.224 -25.275 1.00 88.69 197 ALA A O 1
ATOM 1566 N N . ALA A 1 198 ? 12.509 1.055 -23.170 1.00 93.00 198 ALA A N 1
ATOM 1567 C CA . ALA A 1 198 ? 12.142 2.455 -23.010 1.00 93.00 198 ALA A CA 1
ATOM 1568 C C . ALA A 1 198 ? 12.485 2.976 -21.613 1.00 93.00 198 ALA A C 1
ATOM 1570 O O . ALA A 1 198 ? 12.615 2.213 -20.656 1.00 93.00 198 ALA A O 1
ATOM 1571 N N . VAL A 1 199 ? 12.635 4.295 -21.528 1.00 94.94 199 VAL A N 1
ATOM 1572 C CA . VAL A 1 199 ? 12.770 5.034 -20.277 1.00 94.94 199 VAL A CA 1
ATOM 1573 C C . VAL A 1 199 ? 11.487 5.815 -20.053 1.00 94.94 199 VAL A C 1
ATOM 1575 O O . VAL A 1 199 ? 11.089 6.589 -20.929 1.00 94.94 199 VAL A O 1
ATOM 1578 N N . PHE A 1 200 ? 10.882 5.629 -18.890 1.00 97.19 200 PHE A N 1
ATOM 1579 C CA . PHE A 1 200 ? 9.731 6.379 -18.413 1.00 97.19 200 PHE A CA 1
ATOM 1580 C C . PHE A 1 200 ? 10.133 7.210 -17.199 1.00 97.19 200 PHE A C 1
ATOM 1582 O O . PHE A 1 200 ? 10.956 6.763 -16.401 1.00 97.19 200 PHE A O 1
ATOM 1589 N N . ASP A 1 201 ? 9.580 8.409 -17.056 1.00 96.50 201 ASP A N 1
ATOM 1590 C CA . ASP A 1 201 ? 9.724 9.160 -15.808 1.00 96.50 201 ASP A CA 1
ATOM 1591 C C . ASP A 1 201 ? 8.873 8.538 -14.684 1.00 96.50 201 ASP A C 1
ATOM 1593 O O . ASP A 1 201 ? 8.210 7.516 -14.877 1.00 96.50 201 ASP A O 1
ATOM 1597 N N . ALA A 1 202 ? 8.919 9.133 -13.489 1.00 94.75 202 ALA A N 1
ATOM 1598 C CA . ALA A 1 202 ? 8.189 8.647 -12.315 1.00 94.75 202 ALA A CA 1
ATOM 1599 C C . ALA A 1 202 ? 6.660 8.595 -12.515 1.00 94.75 202 ALA A C 1
ATOM 1601 O O . ALA A 1 202 ? 5.989 7.807 -11.848 1.00 94.75 202 ALA A O 1
ATOM 1602 N N . ASP A 1 203 ? 6.137 9.397 -13.446 1.00 94.19 203 ASP A N 1
ATOM 1603 C CA . ASP A 1 203 ? 4.719 9.483 -13.795 1.00 94.19 203 ASP A CA 1
ATOM 1604 C C . ASP A 1 203 ? 4.361 8.588 -14.994 1.00 94.19 203 ASP A C 1
ATOM 1606 O O . ASP A 1 203 ? 3.226 8.600 -15.471 1.00 94.19 203 ASP A O 1
ATOM 1610 N N . GLY A 1 204 ? 5.307 7.777 -15.486 1.00 94.25 204 GLY A N 1
ATOM 1611 C CA . GLY A 1 204 ? 5.064 6.813 -16.560 1.00 94.25 204 GLY A CA 1
ATOM 1612 C C . GLY A 1 204 ? 5.068 7.429 -17.955 1.00 94.25 204 GLY A C 1
ATOM 1613 O O . GLY A 1 204 ? 4.718 6.765 -18.934 1.00 94.25 204 GLY A O 1
ATOM 1614 N N . LYS A 1 205 ? 5.486 8.688 -18.098 1.00 96.44 205 LYS A N 1
ATOM 1615 C CA . LYS A 1 205 ? 5.587 9.333 -19.405 1.00 96.44 205 LYS A CA 1
ATOM 1616 C C . LYS A 1 205 ? 6.861 8.880 -20.106 1.00 96.44 205 LYS A C 1
ATOM 1618 O O . LYS A 1 205 ? 7.951 8.875 -19.537 1.00 96.44 205 LYS A O 1
ATOM 1623 N N . LEU A 1 206 ? 6.731 8.521 -21.384 1.00 95.81 206 LEU A N 1
ATOM 1624 C CA . LEU A 1 206 ? 7.865 8.110 -22.208 1.00 95.81 206 LEU A CA 1
ATOM 1625 C C . LEU A 1 206 ? 8.875 9.260 -22.342 1.00 95.81 206 LEU A C 1
ATOM 1627 O O . LEU A 1 206 ? 8.592 10.278 -22.973 1.00 95.81 206 LEU A O 1
ATOM 1631 N N . VAL A 1 207 ? 10.078 9.059 -21.807 1.00 96.75 207 VAL A N 1
ATOM 1632 C CA . VAL A 1 207 ? 11.211 9.984 -21.936 1.00 96.75 207 VAL A CA 1
ATOM 1633 C C . VAL A 1 207 ? 11.958 9.715 -23.238 1.00 96.75 207 VAL A C 1
ATOM 1635 O O . VAL A 1 207 ? 12.226 10.630 -24.014 1.00 96.75 207 VAL A O 1
ATOM 1638 N N . LYS A 1 208 ? 12.322 8.451 -23.483 1.00 92.38 208 LYS A N 1
ATOM 1639 C CA . LYS A 1 208 ? 12.996 8.021 -24.718 1.00 92.38 208 LYS A CA 1
ATOM 1640 C C . LYS A 1 208 ? 12.911 6.515 -24.918 1.00 92.38 208 LYS A C 1
ATOM 1642 O O . LYS A 1 208 ? 12.815 5.751 -23.961 1.00 92.38 208 LYS A O 1
ATOM 1647 N N . LYS A 1 209 ? 13.059 6.082 -26.169 1.00 90.12 209 LYS A N 1
ATOM 1648 C CA . LYS A 1 209 ? 13.395 4.689 -26.490 1.00 90.12 209 LYS A CA 1
ATOM 1649 C C . LYS A 1 209 ? 14.895 4.471 -26.295 1.00 90.12 209 LYS A C 1
ATOM 1651 O O . LYS A 1 209 ? 15.692 5.367 -26.577 1.00 90.12 209 LYS A O 1
ATOM 1656 N N . LEU A 1 210 ? 15.275 3.297 -25.804 1.00 83.94 210 LEU A N 1
ATOM 1657 C CA . LEU A 1 210 ? 16.679 2.937 -25.630 1.00 83.94 210 LEU A CA 1
ATOM 1658 C C . LEU A 1 210 ? 17.236 2.358 -26.929 1.00 83.94 210 LEU A C 1
ATOM 166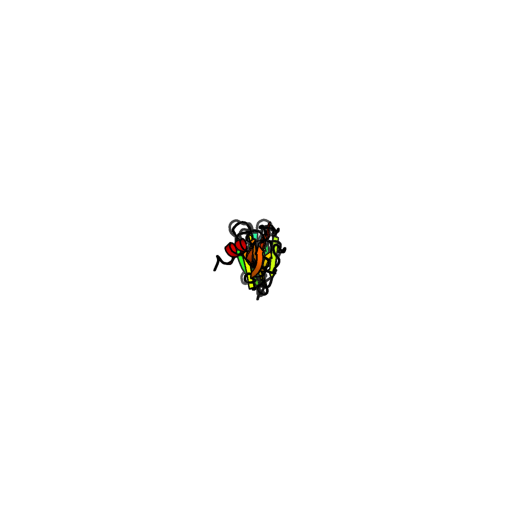0 O O . LEU A 1 210 ? 16.618 1.505 -27.564 1.00 83.94 210 LEU A O 1
ATOM 1664 N N . THR A 1 211 ? 18.436 2.798 -27.306 1.00 79.50 211 THR A N 1
ATOM 1665 C CA . THR A 1 211 ? 19.224 2.084 -28.312 1.00 79.50 211 THR A CA 1
ATOM 1666 C C . THR A 1 211 ? 19.791 0.809 -27.704 1.00 79.50 211 THR A C 1
ATOM 1668 O O . THR A 1 211 ? 19.874 0.652 -26.482 1.00 79.50 211 THR A O 1
ATOM 1671 N N . ALA A 1 212 ? 20.255 -0.099 -28.553 1.00 74.12 212 ALA A N 1
ATOM 1672 C CA . ALA A 1 212 ? 20.820 -1.341 -28.070 1.00 74.12 212 ALA A CA 1
ATOM 1673 C C . ALA A 1 212 ? 21.967 -1.213 -27.070 1.00 74.12 212 ALA A C 1
ATOM 1675 O O . ALA A 1 212 ? 21.915 -1.877 -26.033 1.00 74.12 212 ALA A O 1
ATOM 1676 N N . PRO A 1 213 ? 23.005 -0.391 -27.337 1.00 77.19 213 PRO A N 1
AT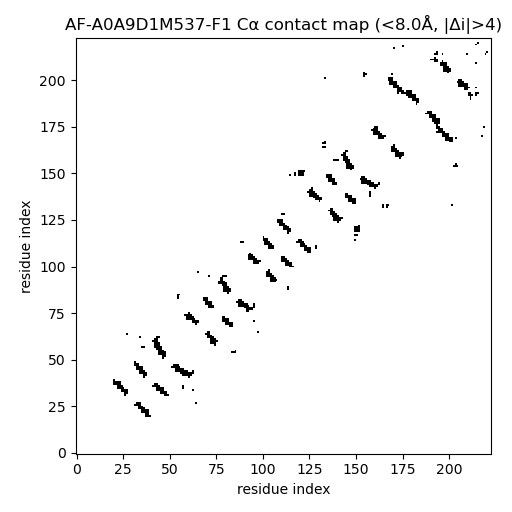OM 1677 C CA . PRO A 1 213 ? 24.134 -0.312 -26.421 1.00 77.19 213 PRO A CA 1
ATOM 1678 C C . PRO A 1 213 ? 23.709 0.277 -25.073 1.00 77.19 213 PRO A C 1
ATOM 1680 O O . PRO A 1 213 ? 24.235 -0.117 -24.034 1.00 77.19 213 PRO A O 1
ATOM 1683 N N . GLN A 1 214 ? 22.719 1.179 -25.077 1.00 85.25 214 GLN A N 1
ATOM 1684 C CA . GLN A 1 214 ? 22.145 1.741 -23.857 1.00 85.25 214 GLN A CA 1
ATOM 1685 C C . GLN A 1 214 ? 21.398 0.669 -23.058 1.00 85.25 214 GLN A C 1
ATOM 1687 O O . GLN A 1 214 ? 21.678 0.497 -21.874 1.00 85.25 214 GLN A O 1
ATOM 1692 N N . ALA A 1 215 ? 20.504 -0.084 -23.706 1.00 82.75 215 ALA A N 1
ATOM 1693 C CA . ALA A 1 215 ? 19.744 -1.149 -23.057 1.00 82.75 215 ALA A CA 1
ATOM 1694 C C . ALA A 1 215 ? 20.673 -2.244 -22.506 1.00 82.75 215 ALA A C 1
ATOM 1696 O O . ALA A 1 215 ? 20.535 -2.647 -21.353 1.00 82.75 215 ALA A O 1
ATOM 1697 N N . LYS A 1 216 ? 21.695 -2.642 -23.275 1.00 79.19 216 LYS A N 1
ATOM 1698 C CA . LYS A 1 216 ? 22.733 -3.584 -22.837 1.00 79.19 216 LYS A CA 1
ATOM 1699 C C . LYS A 1 216 ? 23.408 -3.126 -21.540 1.00 79.19 216 LYS A C 1
ATOM 1701 O O . LYS A 1 216 ? 23.494 -3.896 -20.590 1.00 79.19 216 LYS A O 1
ATOM 1706 N N . LYS A 1 217 ? 23.844 -1.863 -21.481 1.00 83.38 217 LYS A N 1
ATOM 1707 C CA . LYS A 1 217 ? 24.502 -1.289 -20.296 1.00 83.38 217 LYS A CA 1
ATOM 1708 C C . LYS A 1 217 ? 23.602 -1.303 -19.053 1.00 83.38 217 LYS A C 1
ATOM 1710 O O . LYS A 1 217 ? 24.114 -1.446 -17.950 1.00 83.38 217 LYS A O 1
ATOM 1715 N N . ILE A 1 218 ? 22.292 -1.141 -19.225 1.00 86.00 218 ILE A N 1
ATOM 1716 C CA . ILE A 1 218 ? 21.328 -1.071 -18.120 1.00 86.00 218 ILE A CA 1
ATOM 1717 C C . ILE A 1 218 ? 20.943 -2.471 -17.624 1.00 86.00 218 ILE A C 1
ATOM 1719 O O . ILE A 1 218 ? 20.969 -2.719 -16.420 1.00 86.00 218 ILE A O 1
ATOM 1723 N N . PHE A 1 219 ? 20.589 -3.377 -18.540 1.00 83.25 219 PHE A N 1
ATOM 1724 C CA . PHE A 1 219 ? 19.953 -4.651 -18.194 1.00 83.25 219 PHE A CA 1
ATOM 1725 C C . PHE A 1 219 ? 20.924 -5.833 -18.094 1.00 83.25 219 PHE A C 1
ATOM 1727 O O . PHE A 1 219 ? 20.664 -6.745 -17.317 1.00 83.25 219 PHE A O 1
ATOM 1734 N N . GLU A 1 220 ? 22.050 -5.837 -18.819 1.00 75.25 220 GLU A N 1
ATOM 1735 C CA . GLU A 1 220 ? 23.033 -6.934 -18.718 1.00 75.25 220 GLU A CA 1
ATOM 1736 C C . GLU A 1 220 ? 24.036 -6.734 -17.566 1.00 75.25 220 GLU A C 1
ATOM 1738 O O . GLU A 1 220 ? 24.689 -7.691 -17.156 1.00 75.25 220 GLU A O 1
ATOM 1743 N N . ALA A 1 221 ? 24.152 -5.516 -17.023 1.00 61.56 221 ALA A N 1
ATOM 1744 C CA . ALA A 1 221 ? 25.077 -5.196 -15.930 1.00 61.56 221 ALA A CA 1
ATOM 1745 C C . ALA A 1 221 ? 24.568 -5.601 -14.533 1.00 61.56 221 ALA A C 1
ATOM 1747 O O . ALA A 1 221 ? 25.359 -5.646 -13.597 1.00 61.56 221 ALA A O 1
ATOM 1748 N N . LYS A 1 222 ? 23.268 -5.883 -14.377 1.00 58.59 222 LYS A N 1
ATOM 1749 C CA . LYS A 1 222 ? 22.633 -6.216 -13.089 1.00 58.59 222 LYS A CA 1
ATOM 1750 C C . LYS A 1 222 ? 22.350 -7.722 -12.926 1.00 58.59 222 LYS A C 1
ATOM 1752 O O . LYS A 1 222 ? 21.259 -8.081 -12.491 1.00 58.59 222 LYS A O 1
ATOM 1757 N N . LYS A 1 223 ? 23.290 -8.584 -13.334 1.00 47.62 223 LYS A N 1
ATOM 1758 C CA . LYS A 1 223 ? 23.206 -10.032 -13.064 1.00 47.62 223 LYS A CA 1
ATOM 1759 C C . LYS A 1 223 ? 23.276 -10.334 -11.574 1.00 47.62 223 LYS A C 1
ATOM 1761 O O . LYS A 1 223 ? 24.084 -9.665 -10.894 1.00 47.62 223 LYS A O 1
#

Mean predicted aligned error: 9.08 Å

Radius of gyration: 30.99 Å; Cα contacts (8 Å, |Δi|>4): 463; chains: 1; bounding box: 75×30×125 Å

Secondary structure (DSSP, 8-state):
-------------------SPPEEEEEPTTSSEEEEEETTS--EEEEETTT--EEEEEEESEEEEETTTEEEEEETTEEEEEETT--EEEEEESEEEEETTEEEEEETTEEEEEETTTTEEEEEE-SEEEE-TTSSEEEEETTEEEEE-TTS-EEEEEEESEEEE-SS-EEEES-SS-EEEEEETTTTEEEEEETTEEEE-TT--EEEEPPHHHHHHHHTS--